Protein AF-A0A3N4L5X7-F1 (afdb_monomer_lite)

Foldseek 3Di:
DDDDDDDDDPDDPDPDDDDDDDDDDDDDDDPDDPDPDDDDDDDDDPPPDPPPDPDDDPPDDDDDDDVVVVVVVVVVVVVPDPVVVPPPPPPPPPDPDQDFLVLLVVLVVCQVPDWDQDPVRDTHGDDLCVSCVVSVHDSVVNVVSNVCVVQSVPDDGRDSDSCDPHPDDPCVPVVVVVVVVVVVCVVVVDDDDPVPVD

Sequence (198 aa):
MSQYSSTDLTTYCKMVRIRPGPVPKPIAPRPVSPLTFYGPQVPRCPTTAIAIKREEAIDIDSETEDPEEIRLLFKRWRATGRESIAIALQPKKNSRKSYPQEYKMKALRMYAVAREAGLDGIKRPISKRKCAKLLGITPKMLSDWISKGNTIKKTRVGSRRVFGPGRQVSWPEMEACLYREFKALRVLGRAINRKWFT

Secondary structure (DSSP, 8-state):
------------------PPPPPPPP-PPPP----------PPPPP------PPPPP----TT---HHHHHHHHHHHHHS--SSS---------------HHHHHHHHHHHHH-EEE-TTS-EEEPPHHHHHHHTTS-HHHHHHHHHTHHHHHHSPTT--S---SPPPPS-HHHHHHHHHHHHHHHHTT----GGGG-

Radius of gyration: 33.24 Å; chains: 1; bounding box: 94×60×78 Å

Organism: NCBI:txid1051890

Structure (mmCIF, N/CA/C/O backbone):
data_AF-A0A3N4L5X7-F1
#
_entry.id   AF-A0A3N4L5X7-F1
#
loop_
_atom_site.group_PDB
_atom_site.id
_atom_site.type_symbol
_atom_site.label_atom_id
_atom_site.label_alt_id
_atom_site.label_comp_id
_atom_site.label_asym_id
_atom_site.label_entity_id
_atom_site.label_seq_id
_atom_site.pdbx_PDB_ins_code
_atom_site.Cartn_x
_atom_site.Cartn_y
_atom_site.Cartn_z
_atom_site.occupancy
_atom_site.B_iso_or_equiv
_atom_site.auth_seq_id
_atom_site.auth_comp_id
_atom_site.auth_asym_id
_atom_site.auth_atom_id
_atom_site.pdbx_PDB_model_num
ATOM 1 N N . MET A 1 1 ? 56.155 -29.738 24.706 1.00 51.66 1 MET A N 1
ATOM 2 C CA . MET A 1 1 ? 56.335 -28.279 24.865 1.00 51.66 1 MET A CA 1
ATOM 3 C C . MET A 1 1 ? 55.216 -27.582 24.105 1.00 51.66 1 MET A C 1
ATOM 5 O O . MET A 1 1 ? 55.254 -27.556 22.885 1.00 51.66 1 MET A O 1
ATOM 9 N N . SER A 1 2 ? 54.173 -27.145 24.813 1.00 55.69 2 SER A N 1
ATOM 10 C CA . SER A 1 2 ? 52.962 -26.555 24.227 1.00 55.69 2 SER A CA 1
ATOM 11 C C . SER A 1 2 ? 53.062 -25.035 24.314 1.00 55.69 2 SER A C 1
ATOM 13 O O . SER A 1 2 ? 53.085 -24.493 25.416 1.00 55.69 2 SER A O 1
ATOM 15 N N . GLN A 1 3 ? 53.172 -24.360 23.172 1.00 61.25 3 GLN A N 1
ATOM 16 C CA . GLN A 1 3 ? 53.239 -22.902 23.103 1.00 61.25 3 GLN A CA 1
ATOM 17 C C . GLN A 1 3 ? 51.816 -22.331 23.077 1.00 61.25 3 GLN A C 1
ATOM 19 O O . GLN A 1 3 ? 51.083 -22.531 22.113 1.00 61.25 3 GLN A O 1
ATOM 24 N N . TYR A 1 4 ? 51.420 -21.647 24.151 1.00 58.81 4 TYR A N 1
ATOM 25 C CA . TYR A 1 4 ? 50.198 -20.845 24.198 1.00 58.81 4 TYR A CA 1
ATOM 26 C C . TYR A 1 4 ? 50.506 -19.437 23.682 1.00 58.81 4 TYR A C 1
ATOM 28 O O . TYR A 1 4 ? 51.252 -18.685 24.305 1.00 58.81 4 TYR A O 1
ATOM 36 N N . SER A 1 5 ? 49.934 -19.087 22.533 1.00 66.44 5 SER A N 1
ATOM 37 C CA . SER A 1 5 ? 49.974 -17.737 21.971 1.00 66.44 5 SER A CA 1
ATOM 38 C C . SER A 1 5 ? 48.874 -16.897 22.624 1.00 66.44 5 SER A C 1
ATOM 40 O O . SER A 1 5 ? 47.695 -17.058 22.315 1.00 66.44 5 SER A O 1
ATOM 42 N N . SER A 1 6 ? 49.258 -16.023 23.555 1.00 66.81 6 SER A N 1
ATOM 43 C CA . SER A 1 6 ? 48.368 -15.033 24.169 1.00 66.81 6 SER A CA 1
ATOM 4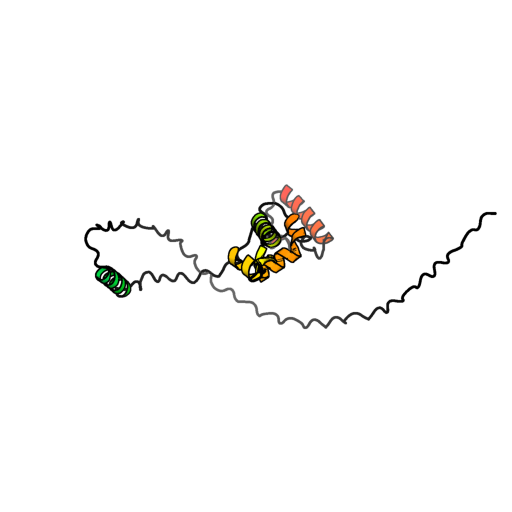4 C C . SER A 1 6 ? 48.089 -13.916 23.163 1.00 66.81 6 SER A C 1
ATOM 46 O O . SER A 1 6 ? 48.985 -13.145 22.827 1.00 66.81 6 SER A O 1
ATOM 48 N N . THR A 1 7 ? 46.868 -13.842 22.638 1.00 68.56 7 THR A N 1
ATOM 49 C CA . THR A 1 7 ? 46.417 -12.706 21.825 1.00 68.56 7 THR A CA 1
ATOM 50 C C . THR A 1 7 ? 45.695 -11.704 22.717 1.00 68.56 7 THR A C 1
ATOM 52 O O . THR A 1 7 ? 44.540 -11.922 23.089 1.00 68.56 7 THR A O 1
ATOM 55 N N . ASP A 1 8 ? 46.372 -10.605 23.041 1.00 61.03 8 ASP A N 1
ATOM 56 C CA . ASP A 1 8 ? 45.794 -9.481 23.774 1.00 61.03 8 ASP A CA 1
ATOM 57 C C . ASP A 1 8 ? 44.767 -8.733 22.910 1.00 61.03 8 ASP A C 1
ATOM 59 O O . ASP A 1 8 ? 45.086 -8.104 21.898 1.00 61.03 8 ASP A O 1
ATOM 63 N N . LEU A 1 9 ? 43.504 -8.787 23.333 1.00 57.12 9 LEU A N 1
ATOM 64 C CA . LEU A 1 9 ? 42.394 -8.039 22.748 1.00 57.12 9 LEU A CA 1
ATOM 65 C C . LEU A 1 9 ? 42.369 -6.616 23.321 1.00 57.12 9 LEU A C 1
ATOM 67 O O . LEU A 1 9 ? 41.710 -6.333 24.323 1.00 57.12 9 LEU A O 1
ATOM 71 N N . THR A 1 10 ? 43.052 -5.685 22.658 1.00 58.19 10 THR A N 1
ATOM 72 C CA . THR A 1 10 ? 42.920 -4.249 22.941 1.00 58.19 10 THR A CA 1
ATOM 73 C C . THR A 1 10 ? 41.580 -3.735 22.411 1.00 58.19 10 THR A C 1
ATOM 75 O O . THR A 1 10 ? 41.423 -3.335 21.258 1.00 58.19 10 THR A O 1
ATOM 78 N N . THR A 1 11 ? 40.569 -3.759 23.279 1.00 66.00 11 THR A N 1
ATOM 79 C CA . THR A 1 11 ? 39.233 -3.229 22.989 1.00 66.00 11 THR A CA 1
ATOM 80 C C . THR A 1 11 ? 39.266 -1.702 23.062 1.00 66.00 11 THR A C 1
ATOM 82 O O . THR A 1 11 ? 39.214 -1.104 24.134 1.00 66.00 11 THR A O 1
ATOM 85 N N . TYR A 1 12 ? 39.374 -1.055 21.902 1.00 60.81 12 TYR A N 1
ATOM 86 C CA . TYR A 1 12 ? 39.363 0.402 21.778 1.00 60.81 12 TYR A CA 1
ATOM 87 C C . TYR A 1 12 ? 37.933 0.936 21.983 1.00 60.81 12 TYR A C 1
ATOM 89 O O . TYR A 1 12 ? 37.121 0.982 21.054 1.00 60.81 12 TYR A O 1
ATOM 97 N N . CYS A 1 13 ? 37.600 1.343 23.210 1.00 55.91 13 CYS A N 1
ATOM 98 C CA . CYS A 1 13 ? 36.347 2.036 23.510 1.00 55.91 13 CYS A CA 1
ATOM 99 C C . CYS A 1 13 ? 36.347 3.433 22.871 1.00 55.91 13 CYS A C 1
ATOM 101 O O . CYS A 1 13 ? 36.836 4.410 23.438 1.00 55.91 13 CYS A O 1
ATOM 103 N N . LYS A 1 14 ? 35.769 3.541 21.670 1.00 62.19 14 LYS A N 1
ATOM 104 C CA . LYS A 1 14 ? 35.433 4.821 21.035 1.00 62.19 14 LYS A CA 1
ATOM 105 C C . LYS A 1 14 ? 34.441 5.572 21.926 1.00 62.19 14 LYS A C 1
ATOM 107 O O . LYS A 1 14 ? 33.255 5.251 21.951 1.00 62.19 14 LYS A O 1
ATOM 112 N N . MET A 1 15 ? 34.919 6.592 22.633 1.00 65.25 15 MET A N 1
ATOM 113 C CA . MET A 1 15 ? 34.056 7.524 23.354 1.00 65.25 15 MET A CA 1
ATOM 114 C C . MET A 1 15 ? 33.183 8.292 22.354 1.00 65.25 15 MET A C 1
ATOM 116 O O . MET A 1 15 ? 33.644 9.187 21.642 1.00 65.25 15 MET A O 1
ATOM 120 N N . VAL A 1 16 ? 31.907 7.921 22.272 1.00 66.00 16 VAL A N 1
ATOM 121 C CA . VAL A 1 16 ? 30.903 8.639 21.486 1.00 66.00 16 VAL A CA 1
ATOM 122 C C . VAL A 1 16 ? 30.561 9.925 22.234 1.00 66.00 16 VAL A C 1
ATOM 124 O O . VAL A 1 16 ? 29.913 9.892 23.277 1.00 66.00 16 VAL A O 1
ATOM 127 N N . ARG A 1 17 ? 30.995 11.076 21.708 1.00 68.56 17 ARG A N 1
ATOM 128 C CA . ARG A 1 17 ? 30.557 12.392 22.197 1.00 68.56 17 ARG A CA 1
ATOM 129 C C . ARG A 1 17 ? 29.051 12.528 21.962 1.00 68.56 17 ARG A C 1
ATOM 131 O O . ARG A 1 17 ? 28.614 12.731 20.828 1.00 68.56 17 ARG A O 1
ATOM 138 N N . ILE A 1 18 ? 28.266 12.407 23.029 1.00 68.25 18 ILE A N 1
ATOM 139 C CA . ILE A 1 18 ? 26.822 12.649 23.015 1.00 68.25 18 ILE A CA 1
ATOM 140 C C . ILE A 1 18 ? 26.619 14.143 22.750 1.00 68.25 18 ILE A C 1
ATOM 142 O O . ILE A 1 18 ? 26.991 14.985 23.565 1.00 68.25 18 ILE A O 1
ATOM 146 N N . ARG A 1 19 ? 26.075 14.488 21.579 1.00 74.75 19 ARG A N 1
ATOM 147 C CA . ARG A 1 19 ? 25.686 15.871 21.287 1.00 74.75 19 ARG A CA 1
ATOM 148 C C . ARG A 1 19 ? 24.416 16.198 22.080 1.00 74.75 19 ARG A C 1
ATOM 150 O O . ARG A 1 19 ? 23.495 15.379 22.060 1.00 74.75 19 ARG A O 1
ATOM 157 N N . PRO A 1 20 ? 24.337 17.362 22.745 1.00 74.69 20 PRO A N 1
ATOM 158 C CA . PRO A 1 20 ? 23.114 17.786 23.411 1.00 74.69 20 PRO A CA 1
ATOM 159 C C . PRO A 1 20 ? 21.976 17.869 22.388 1.00 74.69 20 PRO A C 1
ATOM 161 O O . PRO A 1 20 ? 22.143 18.402 21.288 1.00 74.69 20 PRO A O 1
ATOM 164 N N . GLY A 1 21 ? 20.837 17.269 22.735 1.00 81.56 21 GLY A N 1
ATOM 165 C CA . GLY A 1 21 ? 19.643 17.266 21.899 1.00 81.56 21 GLY A CA 1
ATOM 166 C C . GLY A 1 21 ? 19.037 18.668 21.747 1.00 81.56 21 GLY A C 1
ATOM 167 O O . GLY A 1 21 ? 19.330 19.565 22.538 1.00 81.56 21 GLY A O 1
ATOM 168 N N . PRO A 1 22 ? 18.190 18.880 20.728 1.00 78.69 22 PRO A N 1
ATOM 169 C CA . PRO A 1 22 ? 17.539 20.163 20.495 1.00 78.69 22 PRO A CA 1
ATOM 170 C C . PRO A 1 22 ? 16.637 20.545 21.675 1.00 78.69 22 PRO A C 1
ATOM 172 O O . PRO A 1 22 ? 15.783 19.765 22.096 1.00 78.69 22 PRO A O 1
ATOM 175 N N . VAL A 1 23 ? 16.813 21.768 22.180 1.00 82.94 23 VAL A N 1
ATOM 176 C CA . VAL A 1 23 ? 15.979 22.346 23.241 1.00 82.94 23 VAL A CA 1
ATOM 177 C C . VAL A 1 23 ? 14.536 22.483 22.725 1.00 82.94 23 VAL A C 1
ATOM 179 O O . VAL A 1 23 ? 14.332 23.045 21.641 1.00 82.94 23 VAL A O 1
ATOM 182 N N . PRO A 1 24 ? 13.521 21.968 23.445 1.00 75.81 24 PRO A N 1
ATOM 183 C CA . PRO A 1 24 ? 12.128 22.093 23.036 1.00 75.81 24 PRO A CA 1
ATOM 184 C C . PRO A 1 24 ? 11.713 23.568 23.003 1.00 75.81 24 PRO A C 1
ATOM 186 O O . PRO A 1 24 ? 11.899 24.307 23.968 1.00 75.81 24 PRO A O 1
ATOM 189 N N . LYS A 1 25 ? 11.151 24.005 21.871 1.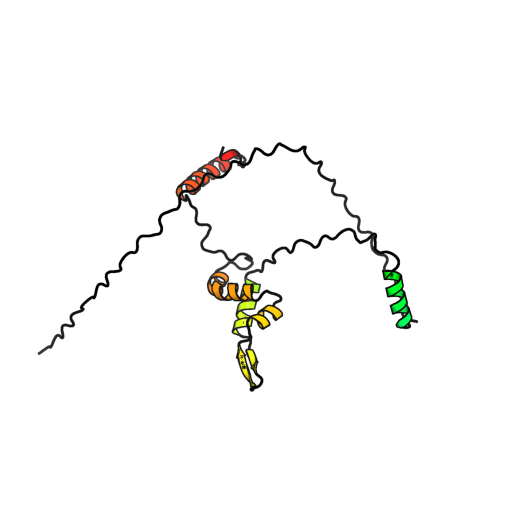00 83.06 25 LYS A N 1
ATOM 190 C CA . LYS A 1 25 ? 10.641 25.371 21.720 1.00 83.06 25 LYS A CA 1
ATOM 191 C C . LYS A 1 25 ? 9.404 25.567 22.607 1.00 83.06 25 LYS A C 1
ATOM 193 O O . LYS A 1 25 ? 8.553 24.673 22.629 1.00 83.06 25 LYS A O 1
ATOM 198 N N . PRO A 1 26 ? 9.261 26.723 23.277 1.00 77.62 26 PRO A N 1
ATOM 199 C CA . PRO A 1 26 ? 8.052 27.049 24.021 1.00 77.62 26 PRO A CA 1
ATOM 200 C C . PRO A 1 26 ? 6.836 27.008 23.087 1.00 77.62 26 PRO A C 1
ATOM 202 O O . PRO A 1 26 ? 6.833 27.595 22.003 1.00 77.62 26 PRO A O 1
ATOM 205 N N . ILE A 1 27 ? 5.816 26.253 23.495 1.00 76.56 27 ILE A N 1
ATOM 206 C CA . ILE A 1 27 ? 4.554 26.119 22.769 1.00 76.56 27 ILE A CA 1
ATOM 207 C C . ILE A 1 27 ? 3.792 27.429 22.959 1.00 76.56 27 ILE A C 1
ATOM 209 O O . ILE A 1 27 ? 3.322 27.718 24.056 1.00 76.56 27 ILE A O 1
ATOM 213 N N . ALA A 1 28 ? 3.676 28.225 21.896 1.00 79.81 28 ALA A N 1
ATOM 214 C CA . ALA A 1 28 ? 2.827 29.407 21.917 1.00 79.81 28 ALA A CA 1
ATOM 215 C C . ALA A 1 28 ? 1.365 28.998 22.203 1.00 79.81 28 ALA A C 1
ATOM 217 O O . ALA A 1 28 ? 0.895 27.996 21.641 1.00 79.81 28 ALA A O 1
ATOM 218 N N . PRO A 1 29 ? 0.634 29.742 23.053 1.00 74.62 29 PRO A N 1
ATOM 219 C CA . PRO A 1 29 ? -0.774 29.479 23.313 1.00 74.62 29 PRO A CA 1
ATOM 220 C C . PRO A 1 29 ? -1.556 29.571 22.001 1.00 74.62 29 PRO A C 1
ATOM 222 O O . PRO A 1 29 ? -1.444 30.541 21.250 1.00 74.62 29 PRO A O 1
ATOM 225 N N . ARG A 1 30 ? -2.327 28.524 21.693 1.00 68.94 30 ARG A N 1
ATOM 226 C CA . ARG A 1 30 ? -3.194 28.529 20.513 1.00 68.94 30 ARG A CA 1
ATOM 227 C C . ARG A 1 30 ? -4.315 29.547 20.740 1.00 68.94 30 ARG A C 1
ATOM 229 O O . ARG A 1 30 ? -4.923 29.507 21.809 1.00 68.94 30 ARG A O 1
ATOM 236 N N . PRO A 1 31 ? -4.629 30.410 19.760 1.00 71.88 31 PRO A N 1
ATOM 237 C CA . PRO A 1 31 ? -5.787 31.285 19.857 1.00 71.88 31 PRO A CA 1
ATOM 238 C C . PRO A 1 31 ? -7.046 30.425 19.990 1.00 71.88 31 PRO A C 1
ATOM 240 O O . PRO A 1 31 ? -7.312 29.550 19.159 1.00 71.88 31 PRO A O 1
ATOM 243 N N . VAL A 1 32 ? -7.793 30.647 21.069 1.00 63.59 32 VAL A N 1
ATOM 244 C CA . VAL A 1 32 ? -9.085 30.006 21.301 1.00 63.59 32 VAL A CA 1
ATOM 245 C C . VAL A 1 32 ? -10.033 30.554 20.243 1.00 63.59 32 VAL A C 1
ATOM 247 O O . VAL A 1 32 ? -10.306 31.75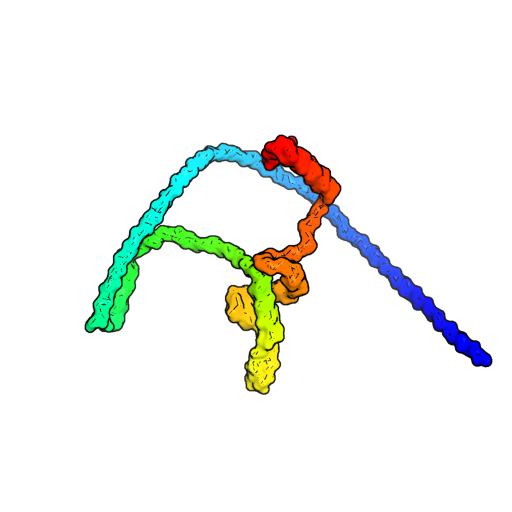1 20.200 1.00 63.59 32 VAL A O 1
ATOM 250 N N . SER A 1 33 ? -10.466 29.694 19.325 1.00 65.38 33 SER A N 1
ATOM 251 C CA . SER A 1 33 ? -11.408 30.087 18.282 1.00 65.38 33 SER A CA 1
ATOM 252 C C . SER A 1 33 ? -12.729 30.479 18.951 1.00 65.38 33 SER A C 1
ATOM 254 O O . SER A 1 33 ? -13.232 29.683 19.751 1.00 65.38 33 SER A O 1
ATOM 256 N N . PRO A 1 34 ? -13.294 31.664 18.664 1.00 64.94 34 PRO A N 1
ATOM 257 C CA . PRO A 1 34 ? -14.572 32.059 19.225 1.00 64.94 34 PRO A CA 1
ATOM 258 C C . PRO A 1 34 ? -15.636 31.036 18.831 1.00 64.94 34 PRO A C 1
ATOM 260 O O . PRO A 1 34 ? -15.760 30.630 17.674 1.00 64.94 34 PRO A O 1
ATOM 263 N N . LEU A 1 35 ? -16.332 30.590 19.871 1.00 56.28 35 LEU A N 1
ATOM 264 C CA . LEU A 1 35 ? -17.457 29.676 19.900 1.00 56.28 35 LEU A CA 1
ATOM 265 C C . LEU A 1 35 ? -18.331 29.844 18.649 1.00 56.28 35 LEU A C 1
ATOM 267 O O . LEU A 1 35 ? -18.972 30.875 18.452 1.00 56.28 35 LEU A O 1
ATOM 271 N N . THR A 1 36 ? -18.333 28.833 17.782 1.00 54.78 36 THR A N 1
ATOM 272 C CA . THR A 1 36 ? -19.218 28.816 16.619 1.00 54.78 36 THR A CA 1
ATOM 273 C C . THR A 1 36 ? -20.650 28.662 17.112 1.00 54.78 36 THR A C 1
ATOM 275 O O . THR A 1 36 ? -21.064 27.625 17.623 1.00 54.78 36 THR A O 1
ATOM 278 N N . PHE A 1 37 ? -21.366 29.771 16.991 1.00 56.09 37 PHE A N 1
ATOM 279 C CA . PHE A 1 37 ? -22.803 29.929 17.108 1.00 56.09 37 PHE A CA 1
ATOM 280 C C . PHE A 1 37 ? -23.532 28.776 16.398 1.00 56.09 37 PHE A C 1
ATOM 282 O O . PHE A 1 37 ? -23.260 28.477 15.233 1.00 56.09 37 PHE A O 1
ATOM 289 N N . TYR A 1 38 ? -24.436 28.105 17.115 1.00 55.94 38 TYR A N 1
ATOM 290 C CA . TYR A 1 38 ? -25.278 27.039 16.581 1.00 55.94 38 TYR A CA 1
ATOM 291 C C . TYR A 1 38 ? -26.147 27.594 15.444 1.00 55.94 38 TYR A C 1
ATOM 293 O O . TYR A 1 38 ? -27.110 28.318 15.682 1.00 55.94 38 TYR A O 1
ATOM 301 N N . GLY A 1 39 ? -25.801 27.259 14.201 1.00 61.00 39 GLY A N 1
ATOM 302 C CA . GLY A 1 39 ? -26.659 27.518 13.049 1.00 61.00 39 GLY A CA 1
ATOM 303 C C . GLY A 1 39 ? -27.923 26.641 13.083 1.00 61.00 39 GLY A C 1
ATOM 304 O O . GLY A 1 39 ? -27.871 25.516 13.594 1.00 61.00 39 GLY A O 1
ATOM 305 N N . PRO A 1 40 ? -29.058 27.127 12.546 1.00 58.69 40 PRO A N 1
ATOM 306 C CA . PRO A 1 40 ? -30.320 26.395 12.519 1.00 58.69 40 PRO A CA 1
ATOM 307 C C . PRO A 1 40 ? -30.193 25.076 11.747 1.00 58.69 40 PRO A C 1
ATOM 309 O O . PRO A 1 40 ? -29.515 24.984 10.722 1.00 58.69 40 PRO A O 1
ATOM 312 N N . GLN A 1 41 ? -30.847 24.039 12.274 1.00 56.91 41 GLN A N 1
ATOM 313 C CA . GLN A 1 41 ? -30.848 22.695 11.706 1.00 56.91 41 GLN A CA 1
ATOM 314 C C . GLN A 1 41 ? -31.385 22.726 10.273 1.00 56.91 41 GLN A C 1
ATOM 316 O O . GLN A 1 41 ? -32.553 23.027 10.042 1.00 56.91 41 GLN A O 1
ATOM 321 N N . VAL A 1 42 ? -30.526 22.399 9.310 1.00 54.16 42 VAL A N 1
ATOM 322 C CA . VAL A 1 42 ? -30.925 22.271 7.908 1.00 54.16 42 VAL A CA 1
ATOM 323 C C . VAL A 1 42 ? -31.849 21.049 7.784 1.00 54.16 42 VAL A C 1
ATOM 325 O O . VAL A 1 42 ? -31.452 19.958 8.217 1.00 54.16 42 VAL A O 1
ATOM 328 N N . PRO A 1 43 ? -33.066 21.183 7.227 1.00 58.41 43 PRO A N 1
ATOM 329 C CA . PRO A 1 43 ? -33.966 20.055 7.029 1.00 58.41 43 PRO A CA 1
ATOM 330 C C . PRO A 1 43 ? -33.312 19.015 6.115 1.00 58.41 43 PRO A C 1
ATOM 332 O O . PRO A 1 43 ? -32.741 19.330 5.071 1.00 58.41 43 PRO A O 1
ATOM 335 N N . ARG A 1 44 ? -33.368 17.750 6.540 1.00 50.78 44 ARG A N 1
ATOM 336 C CA . ARG A 1 44 ? -32.861 16.609 5.773 1.00 50.78 44 ARG A CA 1
ATOM 337 C C . ARG A 1 44 ? -33.658 16.510 4.473 1.00 50.78 44 ARG A C 1
ATOM 339 O O . ARG A 1 44 ? -34.865 16.297 4.522 1.00 50.78 44 ARG A O 1
ATOM 346 N N . CYS A 1 45 ? -32.990 16.643 3.329 1.00 45.75 45 CYS A N 1
ATOM 347 C CA . CYS A 1 45 ? -33.633 16.445 2.036 1.00 45.75 45 CYS A CA 1
ATOM 348 C C . CYS A 1 45 ? -34.232 15.027 1.960 1.00 45.75 45 CYS A C 1
ATOM 350 O O . CYS A 1 45 ? -33.523 14.058 2.266 1.00 45.75 45 CYS A O 1
ATOM 352 N N . PRO A 1 46 ? -35.503 14.873 1.548 1.00 53.12 46 PRO A N 1
ATOM 353 C CA . PRO A 1 46 ? -36.072 13.565 1.269 1.00 53.12 46 PRO A CA 1
ATOM 354 C C . PRO A 1 46 ? -35.291 12.926 0.120 1.00 53.12 46 PRO A C 1
ATOM 356 O O . PRO A 1 46 ? -35.010 13.556 -0.899 1.00 53.12 46 PRO A O 1
ATOM 359 N N . THR A 1 47 ? -34.895 11.670 0.310 1.00 49.16 47 THR A N 1
ATOM 360 C CA . THR A 1 47 ? -34.258 10.866 -0.734 1.00 49.16 47 THR A CA 1
ATOM 361 C C . THR A 1 47 ? -35.318 10.558 -1.784 1.00 49.16 47 THR A C 1
ATOM 363 O O . THR A 1 47 ? -36.088 9.614 -1.634 1.00 49.16 47 THR A O 1
ATOM 366 N N . THR A 1 48 ? -35.407 11.382 -2.825 1.00 51.72 48 THR A N 1
ATOM 367 C CA . THR A 1 48 ? -36.203 11.064 -4.008 1.00 51.72 48 THR A CA 1
ATOM 368 C C . THR A 1 48 ? -35.557 9.872 -4.706 1.00 51.72 48 THR A C 1
ATOM 370 O O . THR A 1 48 ? -34.439 9.945 -5.215 1.00 51.72 48 THR A O 1
ATOM 373 N N . ALA A 1 49 ? -36.254 8.736 -4.681 1.00 49.28 49 ALA A N 1
ATOM 374 C CA . ALA A 1 49 ? -35.926 7.581 -5.495 1.00 49.28 49 ALA A CA 1
ATOM 375 C C . ALA A 1 49 ? -36.029 7.998 -6.967 1.00 49.28 49 ALA A C 1
ATOM 377 O O . ALA A 1 49 ? -37.117 8.249 -7.482 1.00 49.28 49 ALA A O 1
ATOM 378 N N . ILE A 1 50 ? -34.884 8.126 -7.635 1.00 49.09 50 ILE A N 1
ATOM 379 C CA . ILE A 1 50 ? -34.831 8.375 -9.072 1.00 49.09 50 ILE A CA 1
ATOM 380 C C . ILE A 1 50 ? -35.253 7.070 -9.747 1.00 49.09 50 ILE A C 1
ATOM 382 O O . ILE A 1 50 ? -34.469 6.126 -9.845 1.00 49.09 50 ILE A O 1
ATOM 386 N N . ALA A 1 51 ? -36.516 7.003 -10.165 1.00 48.22 51 ALA A N 1
ATOM 387 C CA . ALA A 1 51 ? -37.012 5.958 -11.043 1.00 48.22 51 ALA A CA 1
ATOM 388 C C . ALA A 1 51 ? -36.317 6.114 -12.401 1.00 48.22 51 ALA A C 1
ATOM 390 O O . ALA A 1 51 ? -36.644 7.002 -13.188 1.00 48.22 51 ALA A O 1
ATOM 391 N N . ILE A 1 52 ? -35.316 5.272 -12.651 1.00 47.62 52 ILE A N 1
ATOM 392 C CA . ILE A 1 52 ? -34.685 5.146 -13.962 1.00 47.62 52 ILE A CA 1
ATOM 393 C C . ILE A 1 52 ? -35.732 4.498 -14.871 1.00 47.62 52 ILE A C 1
ATOM 395 O O . ILE A 1 52 ? -35.970 3.291 -14.795 1.00 47.62 52 ILE A O 1
ATOM 399 N N . LYS A 1 53 ? -36.416 5.316 -15.678 1.00 47.53 53 LYS A N 1
ATOM 400 C CA . LYS A 1 53 ? -37.248 4.824 -16.777 1.00 47.53 53 LYS A CA 1
ATOM 401 C C . LYS A 1 53 ? -36.334 4.049 -17.728 1.00 47.53 53 LYS A C 1
ATOM 403 O O . LYS A 1 53 ? -35.286 4.557 -18.114 1.00 47.53 53 LYS A O 1
ATOM 408 N N . ARG A 1 54 ? -36.720 2.806 -18.030 1.00 50.75 54 ARG A N 1
ATOM 409 C CA . ARG A 1 54 ? -36.093 1.957 -19.049 1.00 50.75 54 ARG A CA 1
ATOM 410 C C . ARG A 1 54 ? -35.968 2.771 -20.335 1.00 50.75 54 ARG A C 1
ATOM 412 O O . ARG A 1 54 ? -36.973 3.270 -20.826 1.00 50.75 54 ARG A O 1
ATOM 419 N N . GLU A 1 55 ? -34.739 2.933 -20.808 1.00 51.38 55 GLU A N 1
ATOM 420 C CA . GLU A 1 55 ? -34.452 3.541 -22.101 1.00 51.38 55 GLU A CA 1
ATOM 421 C C . GLU A 1 55 ? -35.087 2.665 -23.187 1.00 51.38 55 GLU A C 1
ATOM 423 O O . GLU A 1 55 ? -34.861 1.454 -23.226 1.00 51.38 55 GLU A O 1
ATOM 428 N N . GLU A 1 56 ? -35.936 3.276 -24.013 1.00 51.06 56 GLU A N 1
ATOM 429 C CA . GLU A 1 56 ? -36.389 2.703 -25.276 1.00 51.06 56 GLU A CA 1
ATOM 430 C C . GLU A 1 56 ? -35.147 2.500 -26.146 1.00 51.06 56 GLU A C 1
ATOM 432 O O . GLU A 1 56 ? -34.412 3.447 -26.437 1.00 51.06 56 GLU A O 1
ATOM 437 N N . ALA A 1 57 ? -34.866 1.243 -26.485 1.00 48.09 57 ALA A N 1
ATOM 438 C CA . ALA A 1 57 ? -33.837 0.912 -27.450 1.00 48.09 57 ALA A CA 1
ATOM 439 C C . ALA A 1 57 ? -34.284 1.476 -28.802 1.00 48.09 57 ALA A C 1
ATOM 441 O O . ALA A 1 57 ? -35.360 1.146 -29.292 1.00 48.09 57 ALA A O 1
ATOM 442 N N . ILE A 1 58 ? -33.482 2.376 -29.363 1.00 54.97 58 ILE A N 1
ATOM 443 C CA . ILE A 1 58 ? -33.650 2.816 -30.742 1.00 54.97 58 ILE A CA 1
ATOM 444 C C . ILE A 1 58 ? -33.084 1.676 -31.586 1.00 54.97 58 ILE A C 1
ATOM 446 O O . ILE A 1 58 ? -31.863 1.522 -31.656 1.00 54.97 58 ILE A O 1
ATOM 450 N N . ASP A 1 59 ? -33.961 0.847 -32.146 1.00 49.16 59 ASP A N 1
ATOM 451 C CA . ASP A 1 59 ? -33.588 -0.118 -33.175 1.00 49.16 59 ASP A CA 1
ATOM 452 C C . ASP A 1 59 ? -33.183 0.680 -34.423 1.00 49.16 59 ASP A C 1
ATOM 454 O O . ASP A 1 59 ? -33.961 1.469 -34.959 1.00 49.16 59 ASP A O 1
ATOM 458 N N . ILE A 1 60 ? -31.911 0.566 -34.807 1.00 56.41 60 ILE A N 1
ATOM 459 C CA . ILE A 1 60 ? -31.347 1.230 -35.984 1.00 56.41 60 ILE A CA 1
ATOM 460 C C . ILE A 1 60 ? -31.364 0.200 -37.111 1.00 56.41 60 ILE A C 1
ATOM 462 O O . ILE A 1 60 ? -30.541 -0.717 -37.125 1.00 56.41 60 ILE A O 1
ATOM 466 N N . ASP A 1 61 ? -32.323 0.337 -38.025 1.00 56.28 61 ASP A N 1
ATOM 467 C CA . ASP A 1 61 ? -32.407 -0.479 -39.236 1.00 56.28 61 ASP A CA 1
ATOM 468 C C . ASP A 1 61 ? -31.214 -0.164 -40.159 1.00 56.28 61 ASP A C 1
ATOM 470 O O . ASP A 1 61 ? -30.975 0.977 -40.551 1.00 56.28 61 ASP A O 1
ATOM 474 N N . SER A 1 62 ? -30.426 -1.192 -40.476 1.00 59.47 62 SER A N 1
ATOM 475 C CA . SER A 1 62 ? -29.040 -1.094 -40.951 1.00 59.47 62 SER A CA 1
ATOM 476 C C . SER A 1 62 ? -28.849 -0.849 -42.456 1.00 59.47 62 SER A C 1
ATOM 478 O O . SER A 1 62 ? -27.790 -1.192 -42.983 1.00 59.47 62 SER A O 1
ATOM 480 N N . GLU A 1 63 ? -29.842 -0.338 -43.188 1.00 65.19 63 GLU A N 1
ATOM 481 C CA . GLU A 1 63 ? -29.819 -0.413 -44.664 1.00 65.19 63 GLU A CA 1
ATOM 482 C C . GLU A 1 63 ? -29.488 0.872 -45.430 1.00 65.19 63 GLU A C 1
ATOM 484 O O . GLU A 1 63 ? -29.289 0.806 -46.639 1.00 65.19 63 GLU A O 1
ATOM 489 N N . THR A 1 64 ? -29.264 2.011 -44.778 1.00 60.38 64 THR A N 1
ATOM 490 C CA . THR A 1 64 ? -28.680 3.179 -45.468 1.00 60.38 64 THR A CA 1
ATOM 491 C C . THR A 1 64 ? -27.990 4.087 -44.469 1.00 60.38 64 THR A C 1
ATOM 493 O O . THR A 1 64 ? -28.639 4.871 -43.787 1.00 60.38 64 THR A O 1
ATOM 496 N N . GLU A 1 65 ? -26.666 3.993 -44.384 1.00 63.81 65 GLU A N 1
ATOM 497 C CA . GLU A 1 65 ? -25.872 4.878 -43.538 1.00 63.81 65 GLU A CA 1
ATOM 498 C C . GLU A 1 65 ? -24.724 5.474 -44.352 1.00 63.81 65 GLU A C 1
ATOM 500 O O . GLU A 1 65 ? -23.587 4.997 -44.332 1.00 63.81 65 GLU A O 1
ATOM 505 N N . ASP A 1 66 ? -25.037 6.539 -45.094 1.00 77.94 66 ASP A N 1
ATOM 506 C CA . ASP A 1 66 ? -24.008 7.440 -45.598 1.00 77.94 66 ASP A CA 1
ATOM 507 C C . ASP A 1 66 ? -23.216 7.968 -44.379 1.00 77.94 66 ASP A C 1
ATOM 509 O O . ASP A 1 66 ? -23.799 8.573 -43.467 1.00 77.94 66 ASP A O 1
ATOM 513 N N . PRO A 1 67 ? -21.893 7.731 -44.300 1.00 77.25 67 PRO A N 1
ATOM 514 C CA . PRO A 1 67 ? -21.082 8.149 -43.160 1.00 77.25 67 PRO A CA 1
ATOM 515 C C . PRO A 1 67 ? -21.129 9.664 -42.906 1.00 77.25 67 PRO A C 1
ATOM 517 O O . PRO A 1 67 ? -20.873 10.104 -41.775 1.00 77.25 67 PRO A O 1
ATOM 520 N N . GLU A 1 68 ? -21.476 10.471 -43.913 1.00 81.88 68 GLU A N 1
ATOM 521 C CA . GLU A 1 68 ? -21.691 11.906 -43.729 1.00 81.88 68 GLU A CA 1
ATOM 522 C C . GLU A 1 68 ? -23.045 12.228 -43.080 1.00 81.88 68 GLU A C 1
ATOM 524 O O . GLU A 1 68 ? -23.098 13.127 -42.235 1.00 81.88 68 GLU A O 1
ATOM 529 N N . GLU A 1 69 ? -24.105 11.453 -43.336 1.00 78.19 69 GLU A N 1
ATOM 530 C CA . GLU A 1 69 ? -25.377 11.597 -42.616 1.00 78.19 69 GLU A CA 1
ATOM 531 C C . GLU A 1 69 ? -25.233 11.220 -41.143 1.00 78.19 69 GLU A C 1
ATOM 533 O O . GLU A 1 69 ? -25.687 11.980 -40.285 1.00 78.19 69 GLU A O 1
ATOM 538 N N . ILE A 1 70 ? -24.501 10.148 -40.813 1.00 74.69 70 ILE A N 1
ATOM 539 C CA . ILE A 1 70 ? -24.194 9.799 -39.412 1.00 74.69 70 ILE A CA 1
ATOM 540 C C . ILE A 1 70 ? -23.436 10.946 -38.727 1.00 74.69 70 ILE A C 1
ATOM 542 O O . ILE A 1 70 ? -23.748 11.336 -37.594 1.00 74.69 70 ILE A O 1
ATOM 546 N N . ARG A 1 71 ? -22.443 11.536 -39.407 1.00 79.25 71 ARG A N 1
ATOM 547 C CA . ARG A 1 71 ? -21.699 12.698 -38.890 1.00 79.25 71 ARG A CA 1
ATOM 548 C C . ARG A 1 71 ? -22.601 13.907 -38.675 1.00 79.25 71 ARG A C 1
ATOM 550 O O . ARG A 1 71 ? -22.443 14.602 -37.661 1.00 79.25 71 ARG A O 1
ATOM 557 N N . LEU A 1 72 ? -23.520 14.168 -39.601 1.00 82.69 72 LEU A N 1
ATOM 558 C CA . LEU A 1 72 ? -24.479 15.262 -39.494 1.00 82.69 72 LEU A CA 1
ATOM 559 C C . LEU A 1 72 ? -25.467 15.019 -38.349 1.00 82.69 72 LEU A C 1
ATOM 561 O O . LEU A 1 72 ? -25.723 15.938 -37.568 1.00 82.69 72 LEU A O 1
ATOM 565 N N . LEU A 1 73 ? -25.942 13.783 -38.185 1.00 75.69 73 LEU A N 1
ATOM 566 C CA . LEU A 1 73 ? -26.837 13.365 -37.109 1.00 75.69 73 LEU A CA 1
ATOM 567 C C . LEU A 1 73 ? -26.166 13.561 -35.743 1.00 75.69 73 LEU A C 1
ATOM 569 O O . LEU A 1 73 ? -26.745 14.181 -34.852 1.00 75.69 73 LEU A O 1
ATOM 573 N N . PHE A 1 74 ? -24.893 13.170 -35.602 1.00 69.12 74 PHE A N 1
ATOM 574 C CA . PHE A 1 74 ? -24.100 13.406 -34.387 1.00 69.12 74 PHE A CA 1
ATOM 575 C C . PHE A 1 74 ? -23.817 14.890 -34.108 1.00 69.12 74 PHE A C 1
ATOM 577 O O . PHE A 1 74 ? -23.690 15.288 -32.944 1.00 69.12 74 PHE A O 1
ATOM 584 N N . LYS A 1 75 ? -23.675 15.726 -35.145 1.00 79.19 75 LYS A N 1
ATOM 585 C CA . LYS A 1 75 ? -23.555 17.186 -34.984 1.00 79.19 75 LYS A CA 1
ATOM 586 C C . LYS A 1 75 ? -24.884 17.799 -34.545 1.00 79.19 75 LYS A C 1
ATOM 588 O O . LYS A 1 75 ? -24.892 18.592 -33.606 1.00 79.19 75 LYS A O 1
ATOM 593 N N . ARG A 1 76 ? -25.993 17.388 -35.165 1.00 75.69 76 ARG A N 1
ATOM 594 C CA . ARG A 1 76 ? -27.350 17.845 -34.841 1.00 75.69 76 ARG A CA 1
ATOM 595 C C . ARG A 1 76 ? -27.735 17.453 -33.417 1.00 75.69 76 ARG A C 1
ATOM 597 O O . ARG A 1 76 ? -28.156 18.318 -32.661 1.00 75.69 76 ARG A O 1
ATOM 604 N N . TRP A 1 77 ? -27.455 16.213 -33.017 1.00 70.25 77 TRP A N 1
ATOM 605 C CA . TRP A 1 77 ? -27.688 15.708 -31.661 1.00 70.25 77 TRP A CA 1
ATOM 606 C C . TRP A 1 77 ? -26.864 16.445 -30.591 1.00 70.25 77 TRP A C 1
ATOM 608 O O . TRP A 1 77 ? -27.328 16.635 -29.469 1.00 70.25 77 TRP A O 1
ATOM 618 N N . ARG A 1 78 ? -25.655 16.921 -30.933 1.00 68.38 78 ARG A N 1
ATOM 619 C CA . ARG A 1 78 ? -24.857 17.798 -30.055 1.00 68.38 78 ARG A CA 1
ATOM 620 C C . ARG A 1 78 ? -25.382 19.234 -29.987 1.00 68.38 78 ARG A C 1
ATOM 622 O O . ARG A 1 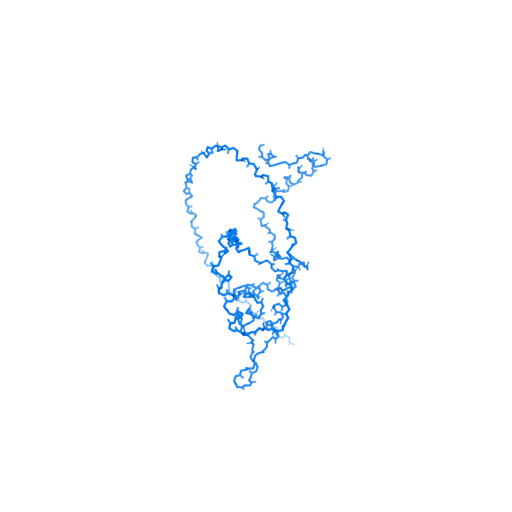78 ? -25.203 19.871 -28.953 1.00 68.38 78 ARG A O 1
ATOM 629 N N . ALA A 1 79 ? -26.008 19.733 -31.051 1.00 70.56 79 ALA A N 1
ATOM 630 C CA . ALA A 1 79 ? -26.537 21.093 -31.128 1.00 70.56 79 ALA A CA 1
ATOM 631 C C . ALA A 1 79 ? -27.920 21.243 -30.466 1.00 70.56 79 ALA A C 1
ATOM 633 O O . ALA A 1 79 ? -28.206 22.291 -29.898 1.00 70.56 79 ALA A O 1
ATOM 634 N N . THR A 1 80 ? -28.761 20.203 -30.473 1.00 65.62 80 THR A N 1
ATOM 635 C CA . THR A 1 80 ? -30.139 20.232 -29.933 1.00 65.62 80 THR A CA 1
ATOM 636 C C . THR A 1 80 ? -30.245 20.146 -28.404 1.00 65.62 80 THR A C 1
ATOM 638 O O . THR A 1 80 ? -31.286 19.772 -27.879 1.00 65.62 80 THR A O 1
ATOM 641 N N . GLY A 1 81 ? -29.201 20.523 -27.664 1.00 51.00 81 GLY A N 1
ATOM 642 C CA . GLY A 1 81 ? -29.342 20.839 -26.242 1.00 51.00 81 GLY A CA 1
ATOM 643 C C . GLY A 1 81 ? -29.497 19.630 -25.316 1.00 51.00 81 GLY A C 1
ATOM 644 O O . GLY A 1 81 ? -30.561 19.360 -24.769 1.00 51.00 81 GLY A O 1
ATOM 645 N N . ARG A 1 82 ? -28.367 19.000 -24.979 1.00 50.88 82 ARG A N 1
ATOM 646 C CA . ARG A 1 82 ? -28.188 18.306 -23.688 1.00 50.88 82 ARG A CA 1
ATOM 647 C C . ARG A 1 82 ? -27.816 19.291 -22.566 1.00 50.88 82 ARG A C 1
ATOM 649 O O . ARG A 1 82 ? -27.054 18.950 -21.667 1.00 50.88 82 ARG A O 1
ATOM 656 N N . GLU A 1 83 ? -28.368 20.503 -22.580 1.00 53.53 83 GLU A N 1
ATOM 657 C CA . GLU A 1 83 ? -28.240 21.435 -21.449 1.00 53.53 83 GLU A CA 1
ATOM 658 C C . GLU A 1 83 ? -28.988 20.919 -20.201 1.00 53.53 83 GLU A C 1
ATOM 660 O O . GLU A 1 83 ? -28.645 21.279 -19.080 1.00 53.53 83 GLU A O 1
ATOM 665 N N . SER A 1 84 ? -29.928 19.977 -20.355 1.00 48.78 84 SER A N 1
ATOM 666 C CA . SER A 1 84 ? -30.746 19.422 -19.262 1.00 48.78 84 SER A CA 1
ATOM 667 C C . SER A 1 84 ? -30.272 18.075 -18.686 1.00 48.78 84 SER A C 1
ATOM 669 O O . SER A 1 84 ? -30.718 17.692 -17.607 1.00 48.78 84 SER A O 1
ATOM 671 N N . ILE A 1 85 ? -29.315 17.378 -19.322 1.00 49.16 85 ILE A N 1
ATOM 672 C CA . ILE A 1 85 ? -28.592 16.229 -18.714 1.00 49.16 85 ILE A CA 1
ATOM 673 C C . ILE A 1 85 ? -27.166 16.643 -18.310 1.00 49.16 85 ILE A C 1
ATOM 675 O O . ILE A 1 85 ? -26.313 15.824 -17.982 1.00 49.16 85 ILE A O 1
ATOM 679 N N . ALA A 1 86 ? -26.910 17.948 -18.247 1.00 46.94 86 ALA A N 1
ATOM 680 C CA . ALA A 1 86 ? -25.878 18.512 -17.393 1.00 46.94 86 ALA A CA 1
ATOM 681 C C . ALA A 1 86 ? -26.416 18.672 -15.956 1.00 46.94 86 ALA A C 1
ATOM 683 O O . ALA A 1 86 ? -26.144 19.664 -15.286 1.00 46.94 86 ALA A O 1
ATOM 684 N N . ILE A 1 87 ? -27.167 17.683 -15.442 1.00 50.66 87 ILE A N 1
ATOM 685 C CA . ILE A 1 87 ? -27.249 17.496 -13.992 1.00 50.66 87 ILE A CA 1
ATOM 686 C C . ILE A 1 87 ? -25.811 17.257 -13.572 1.00 50.66 87 ILE A C 1
ATOM 688 O O . ILE A 1 87 ? -25.237 16.213 -13.873 1.00 50.66 87 ILE A O 1
ATOM 692 N N . ALA A 1 88 ? -25.232 18.282 -12.958 1.00 50.97 88 ALA A N 1
ATOM 693 C CA . ALA A 1 88 ? -23.871 18.361 -12.489 1.00 50.97 88 ALA A CA 1
ATOM 694 C C . ALA A 1 88 ? -23.443 17.063 -11.788 1.00 50.97 88 ALA A C 1
ATOM 696 O O . ALA A 1 88 ? -23.507 16.936 -10.564 1.00 50.97 88 ALA A O 1
ATOM 697 N N . LEU A 1 89 ? -22.920 16.108 -12.559 1.00 52.03 89 LEU A N 1
ATOM 698 C CA . LEU A 1 89 ? -21.983 15.108 -12.082 1.00 52.03 89 LEU A CA 1
ATOM 699 C C . LEU A 1 89 ? -20.712 15.886 -11.770 1.00 52.03 89 LEU A C 1
ATOM 701 O O . LEU A 1 89 ? -19.734 15.860 -12.513 1.00 52.03 89 LEU A O 1
ATOM 705 N N . GLN A 1 90 ? -20.772 16.631 -10.663 1.00 61.50 90 GLN A N 1
ATOM 706 C CA . GLN A 1 90 ? -19.621 17.209 -10.001 1.00 61.50 90 GLN A CA 1
ATOM 707 C C . GLN A 1 90 ? -18.541 16.131 -10.041 1.00 61.50 90 GLN A C 1
ATOM 709 O O . GLN A 1 90 ? -18.832 15.001 -9.620 1.00 61.50 90 GLN A O 1
ATOM 714 N N . PRO A 1 91 ? -17.352 16.414 -10.604 1.00 62.12 91 PRO A N 1
ATOM 715 C CA . PRO A 1 91 ? -16.322 15.405 -10.777 1.00 62.12 91 PRO A CA 1
ATOM 716 C C . PRO A 1 91 ? -16.127 14.732 -9.425 1.00 62.12 91 PRO A C 1
ATOM 718 O O . PRO A 1 91 ? -15.741 15.386 -8.451 1.00 62.12 91 PRO A O 1
ATOM 721 N N . LYS A 1 92 ? -16.514 13.449 -9.331 1.00 65.44 92 LYS A N 1
ATOM 722 C CA . LYS A 1 92 ? -16.501 12.712 -8.065 1.00 65.44 92 LYS A CA 1
ATOM 723 C C . LYS A 1 92 ? -15.109 12.900 -7.488 1.00 65.44 92 LYS A C 1
ATOM 725 O O . LYS A 1 92 ? -14.140 12.495 -8.128 1.00 65.44 92 LYS A O 1
ATOM 730 N N . LYS A 1 93 ? -15.012 13.557 -6.319 1.00 73.50 93 LYS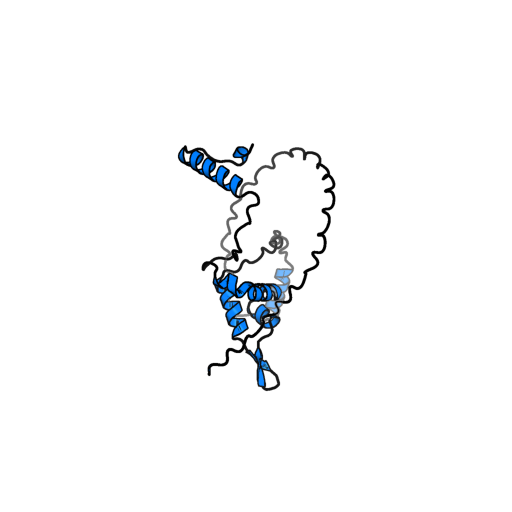 A N 1
ATOM 731 C CA . LYS A 1 93 ? -13.735 13.805 -5.632 1.00 73.50 93 LYS A CA 1
ATOM 732 C C . LYS A 1 93 ? -12.919 12.528 -5.732 1.00 73.50 93 LYS A C 1
ATOM 734 O O . LYS A 1 93 ? -13.412 11.486 -5.301 1.00 73.50 93 LYS A O 1
ATOM 739 N N . ASN A 1 94 ? -11.735 12.609 -6.344 1.00 71.44 94 ASN A N 1
ATOM 740 C CA . ASN A 1 94 ? -10.884 11.459 -6.636 1.00 71.44 94 ASN A CA 1
ATOM 741 C C . ASN A 1 94 ? -10.615 10.673 -5.350 1.00 71.44 94 ASN A C 1
ATOM 743 O O . ASN A 1 94 ? -9.678 10.962 -4.600 1.00 71.44 94 ASN A O 1
ATOM 747 N N . SER A 1 95 ? -11.474 9.693 -5.068 1.00 79.69 95 SER A N 1
ATOM 748 C CA . SER A 1 95 ? -11.341 8.847 -3.899 1.00 79.69 95 SER A CA 1
ATOM 749 C C . SER A 1 95 ? -10.062 8.051 -4.084 1.00 79.69 95 SER A C 1
ATOM 751 O O . SER A 1 95 ? -9.833 7.437 -5.130 1.00 79.69 95 SER A O 1
ATOM 753 N N . ARG A 1 96 ? -9.178 8.114 -3.087 1.00 84.12 96 ARG A N 1
ATOM 754 C CA . ARG A 1 96 ? -7.888 7.431 -3.153 1.00 84.12 96 ARG A CA 1
ATOM 755 C C . ARG A 1 96 ? -8.143 5.934 -3.316 1.00 84.12 96 ARG A C 1
ATOM 757 O O . ARG A 1 96 ? -8.644 5.286 -2.397 1.00 84.12 96 ARG A O 1
ATOM 764 N N . LYS A 1 97 ? -7.774 5.378 -4.476 1.00 91.06 97 LYS A N 1
ATOM 765 C CA . LYS A 1 97 ? -7.877 3.937 -4.736 1.00 91.06 97 LYS A CA 1
ATOM 766 C C . LYS A 1 97 ? -7.024 3.181 -3.717 1.00 91.06 97 LYS A C 1
ATOM 768 O O . LYS A 1 97 ? -5.827 3.434 -3.576 1.00 91.06 97 LYS A O 1
ATOM 773 N N . SER A 1 98 ? -7.653 2.259 -2.995 1.00 92.56 98 SER A N 1
ATOM 774 C CA . SER A 1 98 ? -6.985 1.392 -2.028 1.00 92.56 98 SER A CA 1
ATOM 775 C C . SER A 1 98 ? -6.842 -0.004 -2.619 1.00 92.56 98 SER A C 1
ATOM 777 O O . SER A 1 98 ? -7.841 -0.629 -2.967 1.00 92.56 98 SER A O 1
ATOM 779 N N . TYR A 1 99 ? -5.603 -0.478 -2.741 1.00 96.50 99 TYR A N 1
ATOM 780 C CA . TYR A 1 99 ? -5.290 -1.761 -3.370 1.00 96.50 99 TYR A CA 1
ATOM 781 C C . TYR A 1 99 ? -5.157 -2.870 -2.319 1.00 96.50 99 TYR A C 1
ATOM 783 O O . TYR A 1 99 ? -4.526 -2.635 -1.278 1.00 96.50 99 TYR A O 1
ATOM 791 N N . PRO A 1 100 ? -5.711 -4.066 -2.577 1.00 97.06 100 PRO A N 1
ATOM 792 C CA . PRO A 1 100 ? -5.581 -5.207 -1.680 1.00 97.06 100 PRO A CA 1
ATOM 793 C C . PRO A 1 100 ? -4.163 -5.804 -1.741 1.00 97.06 100 PRO A C 1
ATOM 795 O O . PRO A 1 100 ? -3.363 -5.452 -2.617 1.00 97.06 100 PRO A O 1
ATOM 798 N N . GLN A 1 101 ? -3.814 -6.653 -0.774 1.00 96.88 101 GLN A N 1
ATOM 799 C CA . GLN A 1 101 ? -2.471 -7.228 -0.644 1.00 96.88 101 GLN A CA 1
ATOM 800 C C . GLN A 1 101 ? -2.046 -7.997 -1.901 1.00 96.88 101 GLN A C 1
ATOM 802 O O . GLN A 1 101 ? -0.921 -7.824 -2.366 1.00 96.88 101 GLN A O 1
ATOM 807 N N . GLU A 1 102 ? -2.934 -8.805 -2.474 1.00 97.88 102 GLU A N 1
ATOM 808 C CA . GLU A 1 102 ? -2.659 -9.669 -3.627 1.00 97.88 102 GLU A CA 1
ATOM 809 C C . GLU A 1 102 ? -2.255 -8.831 -4.831 1.00 97.88 102 GLU A C 1
ATOM 811 O O . GLU A 1 102 ? -1.293 -9.154 -5.523 1.00 97.88 102 GLU A O 1
ATOM 816 N N . TYR A 1 103 ? -2.940 -7.704 -5.035 1.00 98.06 103 TYR A N 1
ATOM 817 C CA . TYR A 1 103 ? -2.618 -6.771 -6.107 1.00 98.06 103 TYR A CA 1
ATOM 818 C C . TYR A 1 103 ? -1.215 -6.185 -5.937 1.00 98.06 103 TYR A C 1
ATOM 820 O O . TYR A 1 103 ? -0.434 -6.134 -6.887 1.00 98.06 103 TYR A O 1
ATOM 828 N N . LYS A 1 104 ? -0.862 -5.784 -4.711 1.00 97.75 104 LYS A N 1
ATOM 829 C CA . LYS A 1 104 ? 0.480 -5.270 -4.401 1.00 97.75 104 LYS A CA 1
ATOM 830 C C . LYS A 1 104 ? 1.542 -6.349 -4.604 1.00 97.75 104 LYS A C 1
ATOM 832 O O . LYS A 1 104 ? 2.578 -6.075 -5.198 1.00 97.75 104 LYS A O 1
ATOM 837 N N . MET A 1 105 ? 1.276 -7.581 -4.171 1.00 98.25 105 MET A N 1
ATOM 838 C CA . MET A 1 105 ? 2.187 -8.711 -4.369 1.00 98.25 105 MET A CA 1
ATOM 839 C C . MET A 1 105 ? 2.342 -9.066 -5.850 1.00 98.25 105 MET A C 1
ATOM 841 O O . MET A 1 105 ? 3.461 -9.321 -6.292 1.00 98.25 105 MET A O 1
ATOM 845 N N . LYS A 1 106 ? 1.261 -9.015 -6.637 1.00 98.19 106 LYS A N 1
ATOM 846 C CA . LYS A 1 106 ? 1.300 -9.166 -8.098 1.00 98.19 106 LYS A CA 1
ATOM 847 C C . LYS A 1 106 ? 2.174 -8.085 -8.731 1.00 98.19 106 LYS A C 1
ATOM 849 O O . LYS A 1 106 ? 3.031 -8.412 -9.544 1.00 98.19 106 LYS A O 1
ATOM 854 N N . ALA A 1 107 ? 2.018 -6.828 -8.315 1.00 98.12 107 ALA A N 1
ATOM 855 C CA . ALA A 1 107 ? 2.843 -5.722 -8.794 1.00 98.12 107 ALA A CA 1
ATOM 856 C C . ALA A 1 107 ? 4.337 -5.923 -8.484 1.00 98.12 107 ALA A C 1
ATOM 858 O O . ALA A 1 107 ? 5.181 -5.728 -9.357 1.00 98.12 107 ALA A O 1
ATOM 859 N N . LEU A 1 108 ? 4.663 -6.365 -7.264 1.00 98.06 108 LEU A N 1
ATOM 860 C CA . LEU A 1 108 ? 6.040 -6.657 -6.855 1.00 98.06 108 LEU A CA 1
ATOM 861 C C . LEU A 1 108 ? 6.642 -7.828 -7.640 1.00 98.06 108 LEU A C 1
ATOM 863 O O . LEU A 1 108 ? 7.771 -7.721 -8.115 1.00 98.06 108 LEU A O 1
ATOM 867 N N . ARG A 1 109 ? 5.884 -8.917 -7.830 1.00 98.06 109 ARG A N 1
ATOM 868 C CA . ARG A 1 109 ? 6.306 -10.064 -8.653 1.00 98.06 109 ARG A CA 1
ATOM 869 C C . ARG A 1 109 ? 6.541 -9.650 -10.102 1.00 98.06 109 ARG A C 1
ATOM 871 O O . ARG A 1 109 ? 7.577 -9.985 -10.665 1.00 98.06 109 ARG A O 1
ATOM 878 N N . MET A 1 110 ? 5.617 -8.881 -10.676 1.00 97.88 110 MET A N 1
ATOM 879 C CA . MET A 1 110 ? 5.736 -8.388 -12.046 1.00 97.88 110 MET A CA 1
ATOM 880 C C . MET A 1 110 ? 6.988 -7.527 -12.212 1.00 97.88 110 MET A C 1
ATOM 882 O O . MET A 1 110 ? 7.741 -7.741 -13.150 1.00 97.88 110 MET A O 1
ATOM 886 N N . TYR A 1 111 ? 7.260 -6.609 -11.282 1.00 97.81 111 TYR A N 1
ATOM 887 C CA . TYR A 1 111 ? 8.473 -5.793 -11.324 1.00 97.81 111 TYR A CA 1
ATOM 888 C C . TYR A 1 111 ? 9.759 -6.627 -11.192 1.00 97.81 111 TYR A C 1
ATOM 890 O O . TYR A 1 111 ? 10.735 -6.360 -11.888 1.00 97.81 111 TYR A O 1
ATOM 898 N N . ALA A 1 112 ? 9.763 -7.646 -10.328 1.00 97.19 112 ALA A N 1
ATOM 899 C CA . ALA A 1 112 ? 10.929 -8.504 -10.123 1.00 97.19 112 ALA A CA 1
ATOM 900 C C . ALA A 1 112 ? 11.252 -9.368 -11.356 1.00 97.19 112 ALA A C 1
ATOM 902 O O . ALA A 1 112 ? 12.424 -9.508 -11.717 1.00 97.19 112 ALA A O 1
ATOM 903 N N . VAL A 1 113 ? 10.220 -9.915 -12.007 1.00 97.75 113 VAL A N 1
ATOM 904 C CA . VAL A 1 113 ? 10.349 -10.864 -13.126 1.00 97.75 113 VAL A CA 1
ATOM 905 C C . VAL A 1 113 ? 10.465 -10.161 -14.476 1.00 97.75 113 VAL A C 1
ATOM 907 O O . VAL A 1 113 ? 11.229 -10.607 -15.327 1.00 97.75 113 VAL A O 1
ATOM 910 N N . ALA A 1 114 ? 9.738 -9.064 -14.691 1.00 96.38 114 ALA A N 1
ATOM 911 C CA . ALA A 1 114 ? 9.675 -8.430 -16.000 1.00 96.38 114 ALA A CA 1
ATOM 912 C C . ALA A 1 114 ? 11.052 -7.921 -16.455 1.00 96.38 114 ALA A C 1
ATOM 914 O O . ALA A 1 114 ? 11.794 -7.248 -15.724 1.00 96.38 114 ALA A O 1
ATOM 915 N N . ARG A 1 115 ? 11.373 -8.254 -17.704 1.00 97.12 115 ARG A N 1
ATOM 916 C CA . ARG A 1 115 ? 12.558 -7.804 -18.425 1.00 97.12 115 ARG A CA 1
ATOM 917 C C . ARG A 1 115 ? 12.125 -7.189 -19.748 1.00 97.12 115 ARG A C 1
ATOM 919 O O . ARG A 1 115 ? 11.148 -7.625 -20.347 1.00 97.12 115 ARG A O 1
ATOM 926 N N . GLU A 1 116 ? 12.850 -6.176 -20.178 1.00 94.62 116 GLU A N 1
ATOM 927 C CA . GLU A 1 116 ? 12.675 -5.500 -21.454 1.00 94.62 116 GLU A CA 1
ATOM 928 C C . GLU A 1 116 ? 13.915 -5.766 -22.307 1.00 94.62 116 GLU A C 1
ATOM 930 O O . GLU A 1 116 ? 15.038 -5.692 -21.802 1.00 94.62 116 GLU A O 1
ATOM 935 N N . ALA A 1 117 ? 13.713 -6.130 -23.573 1.00 93.50 117 ALA A N 1
ATOM 936 C CA . ALA A 1 117 ? 14.807 -6.236 -24.526 1.00 93.50 117 ALA A CA 1
ATOM 937 C C . ALA A 1 117 ? 15.296 -4.821 -24.847 1.00 93.50 117 ALA A C 1
ATOM 939 O O . ALA A 1 117 ? 14.517 -3.983 -25.304 1.00 93.50 117 ALA A O 1
ATOM 940 N N . GLY A 1 118 ? 16.562 -4.539 -24.545 1.00 90.75 118 GLY A N 1
ATOM 941 C CA . GLY A 1 118 ? 17.209 -3.326 -25.029 1.00 90.75 118 GLY A CA 1
ATOM 942 C C . GLY A 1 118 ? 17.420 -3.384 -26.542 1.00 90.75 118 GLY A C 1
ATOM 943 O O . GLY A 1 118 ? 17.326 -4.450 -27.146 1.00 90.75 118 GLY A O 1
ATOM 944 N N . LEU A 1 119 ? 17.765 -2.238 -27.132 1.00 91.12 119 LEU A N 1
ATOM 945 C CA . LEU A 1 119 ? 18.205 -2.143 -28.532 1.00 91.12 119 LEU A CA 1
ATOM 946 C C . LEU A 1 119 ? 19.373 -3.100 -28.819 1.00 91.12 119 LEU A C 1
ATOM 948 O O . LEU A 1 119 ? 19.420 -3.731 -29.865 1.00 91.12 119 LEU A O 1
ATOM 952 N N . ASP A 1 120 ? 20.237 -3.290 -27.823 1.00 91.75 120 ASP A N 1
ATOM 953 C CA . ASP A 1 120 ? 21.408 -4.170 -27.864 1.00 91.75 120 ASP A CA 1
ATOM 954 C C . ASP A 1 120 ? 21.055 -5.671 -27.737 1.00 91.75 120 ASP A C 1
ATOM 956 O O . ASP A 1 120 ? 21.937 -6.507 -27.561 1.00 91.75 120 ASP A O 1
ATOM 960 N N . GLY A 1 121 ? 19.767 -6.036 -27.677 1.00 93.56 121 GLY A N 1
ATOM 961 C CA . GLY A 1 121 ? 19.300 -7.409 -27.420 1.00 93.56 121 GLY A CA 1
ATOM 962 C C . GLY A 1 121 ? 19.445 -7.883 -25.964 1.00 93.56 121 GLY A C 1
ATOM 963 O O . GLY A 1 121 ? 18.871 -8.902 -25.571 1.00 93.56 121 GLY A O 1
ATOM 964 N N . ILE A 1 122 ? 20.152 -7.130 -25.116 1.00 94.12 122 ILE A N 1
ATOM 965 C CA . ILE A 1 122 ? 20.346 -7.458 -23.699 1.00 94.12 122 ILE A CA 1
ATOM 966 C C . ILE A 1 122 ? 19.043 -7.231 -22.919 1.00 94.12 122 ILE A C 1
ATOM 968 O O . ILE A 1 122 ? 18.470 -6.138 -22.919 1.00 94.12 122 ILE A O 1
ATOM 972 N N . LYS A 1 123 ? 18.591 -8.258 -22.189 1.00 95.81 123 LYS A N 1
ATOM 973 C CA . LYS A 1 123 ? 17.394 -8.200 -21.335 1.00 95.81 123 LYS A CA 1
ATOM 974 C C . LYS A 1 123 ? 17.683 -7.428 -20.044 1.00 95.81 123 LYS A C 1
ATOM 976 O O . LYS A 1 123 ? 18.351 -7.940 -19.146 1.00 95.81 123 LYS A O 1
ATOM 981 N N . ARG A 1 124 ? 17.133 -6.219 -19.909 1.00 94.50 124 ARG A N 1
ATOM 982 C CA . ARG A 1 124 ? 17.275 -5.367 -18.712 1.00 94.50 124 ARG A CA 1
ATOM 983 C C . ARG A 1 124 ? 16.007 -5.399 -17.848 1.00 94.50 124 ARG A C 1
ATOM 985 O O . ARG A 1 124 ? 14.924 -5.657 -18.369 1.00 94.50 124 ARG A O 1
ATOM 992 N N . PRO A 1 125 ? 16.089 -5.159 -16.528 1.00 95.94 125 PRO A N 1
ATOM 993 C CA . PRO A 1 125 ? 14.906 -4.983 -15.685 1.00 95.94 125 PRO A CA 1
ATOM 994 C C . PRO A 1 125 ? 13.994 -3.871 -16.207 1.00 95.94 125 PRO A C 1
ATOM 996 O O . PRO A 1 125 ? 14.473 -2.812 -16.615 1.00 95.94 125 PRO A O 1
ATOM 999 N N . ILE A 1 126 ? 12.678 -4.097 -16.166 1.00 97.12 126 ILE A N 1
ATOM 1000 C CA . ILE A 1 126 ? 11.708 -3.073 -16.565 1.00 97.12 126 ILE A CA 1
ATOM 1001 C C . ILE A 1 126 ? 11.840 -1.826 -15.678 1.00 97.12 126 ILE A C 1
ATOM 1003 O O . ILE A 1 126 ? 11.995 -1.915 -14.456 1.00 97.12 126 ILE A O 1
ATOM 1007 N N . SER A 1 127 ? 11.721 -0.636 -16.267 1.00 97.19 127 SER A N 1
ATOM 1008 C CA . SER A 1 127 ? 11.723 0.596 -15.476 1.00 97.19 127 SER A CA 1
ATOM 1009 C C . SER A 1 127 ? 10.491 0.682 -14.559 1.00 97.19 127 SER A C 1
ATOM 1011 O O . SER A 1 127 ? 9.380 0.277 -14.922 1.00 97.19 127 SER A O 1
ATOM 1013 N N . LYS A 1 128 ? 10.648 1.285 -13.368 1.00 97.88 128 LYS A N 1
ATOM 1014 C CA . LYS A 1 128 ? 9.536 1.499 -12.416 1.00 97.88 128 LYS A CA 1
ATOM 1015 C C . LYS A 1 128 ? 8.362 2.245 -13.056 1.00 97.88 128 LYS A C 1
ATOM 1017 O O . LYS A 1 128 ? 7.210 1.907 -12.806 1.00 97.88 128 LYS A O 1
ATOM 1022 N N . ARG A 1 129 ? 8.646 3.253 -13.892 1.00 97.88 129 ARG A N 1
ATOM 1023 C CA . ARG A 1 129 ? 7.617 4.050 -14.583 1.00 97.88 129 ARG A CA 1
ATOM 1024 C C . ARG A 1 129 ? 6.811 3.198 -15.561 1.00 97.88 129 ARG A C 1
ATOM 1026 O O . ARG A 1 129 ? 5.585 3.268 -15.539 1.00 97.88 129 ARG A O 1
ATOM 1033 N N . LYS A 1 130 ? 7.479 2.365 -16.366 1.00 97.56 130 LYS A N 1
ATOM 1034 C CA . LYS A 1 130 ? 6.813 1.481 -17.331 1.00 97.56 130 LYS A CA 1
ATOM 1035 C C . LYS A 1 130 ? 5.972 0.417 -16.622 1.00 97.56 130 LYS A C 1
ATOM 1037 O O . LYS A 1 130 ? 4.799 0.261 -16.942 1.00 97.56 130 LYS A O 1
ATOM 1042 N N . CYS A 1 131 ? 6.527 -0.221 -15.591 1.00 97.94 131 CYS A N 1
ATOM 1043 C CA . CYS A 1 131 ? 5.806 -1.174 -14.743 1.00 97.94 131 CYS A CA 1
ATOM 1044 C C . CYS A 1 131 ? 4.557 -0.547 -14.089 1.00 97.94 131 CYS A C 1
ATOM 1046 O O . CYS A 1 131 ? 3.470 -1.119 -14.138 1.00 97.94 131 CYS A O 1
ATOM 1048 N N . ALA A 1 132 ? 4.680 0.669 -13.546 1.00 97.81 132 ALA A N 1
ATOM 1049 C CA . ALA A 1 132 ? 3.558 1.394 -12.954 1.00 97.81 132 ALA A CA 1
ATOM 1050 C C . ALA A 1 132 ? 2.467 1.749 -13.984 1.00 97.81 132 ALA A C 1
ATOM 1052 O O . ALA A 1 132 ? 1.283 1.602 -13.677 1.00 97.81 132 ALA A O 1
ATOM 1053 N N . LYS A 1 133 ? 2.854 2.141 -15.210 1.00 97.75 133 LYS A N 1
ATOM 1054 C CA . LYS A 1 133 ? 1.923 2.416 -16.320 1.00 97.75 133 LYS A CA 1
ATOM 1055 C C . LYS A 1 133 ? 1.117 1.170 -16.701 1.00 97.75 133 LYS A C 1
ATOM 1057 O O . LYS A 1 133 ? -0.098 1.267 -16.818 1.00 97.75 133 LYS A O 1
ATOM 1062 N N . LEU A 1 134 ? 1.770 0.009 -16.811 1.00 97.12 134 LEU A N 1
ATOM 1063 C CA . LEU A 1 134 ? 1.107 -1.272 -17.102 1.00 97.12 134 LEU A CA 1
ATOM 1064 C C . LEU A 1 134 ? 0.089 -1.676 -16.021 1.00 97.12 134 LEU A C 1
ATOM 1066 O O . LEU A 1 134 ? -0.923 -2.294 -16.323 1.00 97.12 134 LEU A O 1
ATOM 1070 N N . LEU A 1 135 ? 0.340 -1.305 -14.763 1.00 96.75 135 LEU A N 1
ATOM 1071 C CA . LEU A 1 135 ? -0.543 -1.591 -13.626 1.00 96.75 135 LEU A CA 1
ATOM 1072 C C . LEU A 1 135 ? -1.578 -0.489 -13.348 1.00 96.75 135 LEU A C 1
ATOM 1074 O O . LEU A 1 135 ? -2.327 -0.604 -12.378 1.00 96.75 135 LEU A O 1
ATOM 1078 N N . GLY A 1 136 ? -1.588 0.614 -14.100 1.00 96.06 136 GLY A N 1
ATOM 1079 C CA . GLY A 1 136 ? -2.477 1.748 -13.824 1.00 96.06 136 GLY A CA 1
ATOM 1080 C C . GLY A 1 136 ? -2.272 2.384 -12.438 1.00 96.06 136 GLY A C 1
ATOM 1081 O O . GLY A 1 136 ? -3.223 2.893 -11.839 1.00 96.06 136 GLY A O 1
ATOM 1082 N N . ILE A 1 137 ? -1.048 2.339 -11.900 1.00 97.25 137 ILE A N 1
ATOM 1083 C CA . ILE A 1 137 ? -0.682 2.951 -10.612 1.00 97.25 137 ILE A CA 1
ATOM 1084 C C . ILE A 1 137 ? 0.337 4.071 -10.811 1.00 97.25 137 ILE A C 1
ATOM 1086 O O . ILE A 1 137 ? 1.004 4.166 -11.838 1.00 97.25 137 ILE A O 1
ATOM 1090 N N . THR A 1 138 ? 0.503 4.923 -9.800 1.00 96.94 138 THR A N 1
ATOM 1091 C CA . THR A 1 138 ? 1.551 5.947 -9.850 1.00 96.94 138 THR A CA 1
ATOM 1092 C C . THR A 1 138 ? 2.928 5.330 -9.556 1.00 96.94 138 THR A C 1
ATOM 1094 O O . THR A 1 138 ? 3.035 4.432 -8.714 1.00 96.94 138 THR A O 1
ATOM 1097 N N . PRO A 1 139 ? 4.020 5.826 -10.173 1.00 97.94 139 PRO A N 1
ATOM 1098 C CA . PRO A 1 139 ? 5.372 5.330 -9.897 1.00 97.94 139 PRO A CA 1
ATOM 1099 C C . PRO A 1 139 ? 5.774 5.451 -8.420 1.00 97.94 139 PRO A C 1
ATOM 1101 O O . PRO A 1 139 ? 6.490 4.594 -7.900 1.00 97.94 139 PRO A O 1
ATOM 1104 N N . LYS A 1 140 ? 5.268 6.485 -7.729 1.00 97.56 140 LYS A N 1
ATOM 1105 C CA . LYS A 1 140 ? 5.466 6.685 -6.288 1.00 97.56 140 LYS A CA 1
ATOM 1106 C C . LYS A 1 140 ? 4.902 5.516 -5.478 1.00 97.56 140 LYS A C 1
ATOM 1108 O O . LYS A 1 140 ? 5.605 4.979 -4.632 1.00 97.56 140 LYS A O 1
ATOM 1113 N N . MET A 1 141 ? 3.685 5.064 -5.794 1.00 97.12 141 MET A N 1
ATOM 1114 C CA . MET A 1 141 ? 3.069 3.921 -5.113 1.00 97.12 141 MET A CA 1
ATOM 1115 C C . MET A 1 141 ? 3.867 2.634 -5.304 1.00 97.12 141 MET A C 1
ATOM 1117 O O . MET A 1 141 ? 4.061 1.899 -4.340 1.00 97.12 141 MET A O 1
ATOM 1121 N N . LEU A 1 142 ? 4.362 2.378 -6.518 1.00 98.06 142 LEU A N 1
ATOM 1122 C CA . LEU A 1 142 ? 5.203 1.209 -6.770 1.00 98.06 142 LEU A CA 1
ATOM 1123 C C . LEU A 1 142 ? 6.500 1.276 -5.951 1.00 98.06 142 LEU A C 1
ATOM 1125 O O . LEU A 1 142 ? 6.885 0.287 -5.335 1.00 98.06 142 LEU A O 1
ATOM 1129 N N . SER A 1 143 ? 7.145 2.445 -5.893 1.00 98.06 143 SER A N 1
ATOM 1130 C CA . SER A 1 143 ? 8.350 2.636 -5.078 1.00 98.06 143 SER A CA 1
ATOM 1131 C C . SER A 1 143 ? 8.080 2.423 -3.582 1.00 98.06 143 SER A C 1
ATOM 1133 O O . SER A 1 143 ? 8.864 1.747 -2.916 1.00 98.06 143 SER A O 1
ATOM 1135 N N . ASP A 1 144 ? 6.953 2.927 -3.071 1.00 97.00 144 ASP A N 1
ATOM 1136 C CA . ASP A 1 144 ? 6.521 2.726 -1.681 1.00 97.00 144 ASP A CA 1
ATOM 1137 C C . ASP A 1 144 ? 6.216 1.253 -1.368 1.00 97.00 144 ASP A C 1
ATOM 1139 O O . ASP A 1 144 ? 6.410 0.795 -0.242 1.00 97.00 144 ASP A O 1
ATOM 1143 N N . TRP A 1 145 ? 5.703 0.491 -2.337 1.00 97.25 145 TRP A N 1
ATOM 1144 C CA . TRP A 1 145 ? 5.448 -0.940 -2.155 1.00 97.25 145 TRP A CA 1
ATOM 1145 C C . TRP A 1 145 ? 6.732 -1.755 -2.181 1.00 97.25 145 TRP A C 1
ATOM 1147 O O . TRP A 1 145 ? 6.843 -2.705 -1.412 1.00 97.25 145 TRP A O 1
ATOM 1157 N N . ILE A 1 146 ? 7.704 -1.373 -3.014 1.00 97.19 146 ILE A N 1
ATOM 1158 C CA . ILE A 1 146 ? 9.020 -2.020 -3.056 1.00 97.19 146 ILE A CA 1
ATOM 1159 C C . ILE A 1 146 ? 9.721 -1.862 -1.702 1.00 97.19 146 ILE A C 1
ATOM 1161 O O . ILE A 1 146 ? 10.180 -2.856 -1.143 1.00 97.19 146 ILE A O 1
ATOM 1165 N N . SER A 1 147 ? 9.730 -0.655 -1.121 1.00 96.94 147 SER A N 1
ATOM 1166 C CA . SER A 1 147 ? 10.346 -0.428 0.198 1.00 96.94 147 SER A CA 1
ATOM 1167 C C . SER A 1 147 ? 9.632 -1.179 1.330 1.00 96.94 147 SER A C 1
ATOM 1169 O O . SER A 1 147 ? 10.264 -1.590 2.299 1.00 96.94 147 SER A O 1
ATOM 1171 N N . LYS A 1 148 ? 8.321 -1.416 1.194 1.00 96.00 148 LYS A N 1
ATOM 1172 C CA . LYS A 1 148 ? 7.483 -2.122 2.180 1.00 96.00 148 LYS A CA 1
ATOM 1173 C C . LYS A 1 148 ? 7.223 -3.591 1.834 1.00 96.00 148 LYS A C 1
ATOM 1175 O O . LYS A 1 148 ? 6.334 -4.193 2.439 1.00 96.00 148 LYS A O 1
ATOM 1180 N N . GLY A 1 149 ? 7.962 -4.183 0.893 1.00 95.88 149 GLY A N 1
ATOM 1181 C CA . GLY A 1 149 ? 7.670 -5.520 0.357 1.00 95.88 149 GLY A CA 1
ATOM 1182 C C . GLY A 1 149 ? 7.542 -6.599 1.437 1.00 95.88 149 GLY A C 1
ATOM 1183 O O . GLY A 1 149 ? 6.570 -7.354 1.452 1.00 95.88 149 GLY A O 1
ATOM 1184 N N . ASN A 1 150 ? 8.452 -6.602 2.416 1.00 95.44 150 ASN A N 1
ATOM 1185 C CA . ASN A 1 150 ? 8.421 -7.546 3.538 1.00 95.44 150 ASN A CA 1
ATOM 1186 C C . ASN A 1 150 ? 7.198 -7.347 4.444 1.00 95.44 150 ASN A C 1
ATOM 1188 O O . ASN A 1 150 ? 6.581 -8.319 4.875 1.00 95.44 150 ASN A O 1
ATOM 1192 N N . THR A 1 151 ? 6.804 -6.099 4.705 1.00 94.75 151 THR A N 1
ATOM 1193 C CA . THR A 1 151 ? 5.615 -5.788 5.509 1.00 94.75 151 THR A CA 1
ATOM 1194 C C . THR A 1 151 ? 4.339 -6.198 4.780 1.00 94.75 151 THR A C 1
ATOM 1196 O O . THR A 1 151 ? 3.458 -6.799 5.384 1.00 94.75 151 THR A O 1
ATOM 1199 N N . ILE A 1 152 ? 4.254 -5.950 3.468 1.00 95.25 152 ILE A N 1
ATOM 1200 C CA . ILE A 1 152 ? 3.119 -6.377 2.633 1.00 95.25 152 ILE A CA 1
ATOM 1201 C C . ILE A 1 152 ? 3.021 -7.906 2.600 1.00 95.25 152 ILE A C 1
ATOM 1203 O O . ILE A 1 152 ? 1.921 -8.445 2.650 1.00 95.25 152 ILE A O 1
ATOM 1207 N N . LYS A 1 153 ? 4.142 -8.632 2.582 1.00 95.62 153 LYS A N 1
ATOM 1208 C CA . LYS A 1 153 ? 4.124 -10.101 2.644 1.00 95.62 153 LYS A CA 1
ATOM 1209 C C . LYS A 1 153 ? 3.521 -10.625 3.956 1.00 95.62 153 LYS A C 1
ATOM 1211 O O . LYS A 1 153 ? 2.831 -11.635 3.930 1.00 95.62 153 LYS A O 1
ATOM 1216 N N . LYS A 1 154 ? 3.741 -9.925 5.075 1.00 94.12 154 LYS A N 1
ATOM 1217 C CA . LYS A 1 154 ? 3.226 -10.294 6.409 1.00 94.12 154 LYS A CA 1
ATOM 1218 C C . LYS A 1 154 ? 1.759 -9.916 6.643 1.00 94.12 154 LYS A C 1
ATOM 1220 O O . LYS A 1 154 ? 1.156 -10.404 7.591 1.00 94.12 154 LYS A O 1
ATOM 1225 N N . THR A 1 155 ? 1.182 -9.024 5.835 1.00 93.69 155 THR A N 1
ATOM 1226 C CA . THR A 1 155 ? -0.228 -8.635 6.008 1.00 93.69 155 THR A CA 1
ATOM 1227 C C . THR A 1 155 ? -1.182 -9.781 5.674 1.00 93.69 155 THR A C 1
ATOM 1229 O O . THR A 1 155 ? -0.847 -10.665 4.893 1.00 93.69 155 THR A O 1
ATOM 1232 N N . ARG A 1 156 ? -2.383 -9.753 6.262 1.00 93.38 156 ARG A N 1
ATOM 1233 C CA . ARG A 1 156 ? -3.456 -10.708 5.962 1.00 93.38 156 ARG A CA 1
ATOM 1234 C C . ARG A 1 156 ? -3.961 -10.534 4.524 1.00 93.38 156 ARG A C 1
ATOM 1236 O O . ARG A 1 156 ? -4.210 -9.402 4.101 1.00 93.38 156 ARG A O 1
ATOM 1243 N N . VAL A 1 157 ? -4.206 -11.659 3.853 1.00 94.88 157 VAL A N 1
ATOM 1244 C CA . VAL A 1 157 ? -4.868 -11.749 2.539 1.00 94.88 157 VAL A CA 1
ATOM 1245 C C . VAL A 1 157 ? -6.199 -10.988 2.577 1.00 94.88 157 VAL A C 1
ATOM 1247 O O . VAL A 1 157 ? -6.943 -11.044 3.557 1.00 94.88 157 VAL A O 1
ATOM 1250 N N . GLY A 1 158 ? -6.455 -10.184 1.553 1.00 93.62 158 GLY A N 1
ATOM 1251 C CA . GLY A 1 158 ? -7.585 -9.269 1.419 1.00 93.62 158 GLY A CA 1
ATOM 1252 C C . GLY A 1 158 ? -7.372 -7.912 2.093 1.00 93.62 158 GLY A C 1
ATOM 1253 O O . GLY A 1 158 ? -8.106 -6.957 1.809 1.00 93.62 158 GLY A O 1
ATOM 1254 N N . SER A 1 159 ? -6.351 -7.762 2.949 1.00 92.25 159 SER A N 1
ATOM 1255 C CA . SER A 1 159 ? -6.097 -6.486 3.615 1.00 92.25 159 SER A CA 1
ATOM 1256 C C . SER A 1 159 ? -5.659 -5.424 2.613 1.00 92.25 159 SER A C 1
ATOM 1258 O O . SER A 1 159 ? -4.659 -5.544 1.902 1.00 92.25 159 SER A O 1
ATOM 1260 N N . ARG A 1 160 ? -6.387 -4.308 2.601 1.00 93.12 160 ARG A N 1
ATOM 1261 C CA . ARG A 1 160 ? -6.038 -3.139 1.785 1.00 93.12 160 ARG A CA 1
ATOM 1262 C C . ARG A 1 160 ? -5.037 -2.216 2.472 1.00 93.12 160 ARG A C 1
ATOM 1264 O O . ARG A 1 160 ? -4.291 -1.488 1.807 1.00 93.12 160 ARG A O 1
ATOM 1271 N N . ARG A 1 161 ? -4.975 -2.258 3.805 1.00 87.62 161 ARG A N 1
ATOM 1272 C CA . ARG A 1 161 ? -4.048 -1.458 4.612 1.00 87.62 161 ARG A CA 1
ATOM 1273 C C . ARG A 1 161 ? -2.827 -2.295 4.967 1.00 87.62 161 ARG A C 1
ATOM 1275 O O . ARG A 1 161 ? -2.944 -3.445 5.379 1.00 87.62 161 ARG A O 1
ATOM 1282 N N . VAL A 1 162 ? -1.650 -1.700 4.792 1.00 83.00 162 VAL A N 1
ATOM 1283 C CA . VAL A 1 162 ? -0.425 -2.280 5.339 1.00 83.00 162 VAL A CA 1
ATOM 1284 C C . VAL A 1 162 ? -0.447 -1.965 6.825 1.00 83.00 162 VAL A C 1
ATOM 1286 O O . VAL A 1 162 ? -0.298 -0.803 7.197 1.00 83.00 162 VAL A O 1
ATOM 1289 N N . PHE A 1 163 ? -0.725 -2.968 7.653 1.00 75.19 163 PHE A N 1
ATOM 1290 C CA . PHE A 1 163 ? -0.618 -2.815 9.096 1.00 75.19 163 PHE A CA 1
ATOM 1291 C C . PHE A 1 163 ? 0.866 -2.644 9.422 1.00 75.19 163 PHE A C 1
ATOM 1293 O O . PHE A 1 163 ? 1.678 -3.526 9.148 1.00 75.19 163 PHE A O 1
ATOM 1300 N N . GLY A 1 164 ? 1.227 -1.457 9.907 1.00 72.94 164 GLY A N 1
ATOM 1301 C CA . GLY A 1 164 ? 2.505 -1.268 10.581 1.00 72.94 164 GLY A CA 1
ATOM 1302 C C . GLY A 1 164 ? 2.482 -1.948 11.953 1.00 72.94 164 GLY A C 1
ATOM 1303 O O . GLY A 1 164 ? 1.468 -2.562 12.306 1.00 72.94 164 GLY A O 1
ATOM 1304 N N . PRO A 1 165 ? 3.544 -1.789 12.766 1.00 67.00 165 PRO A N 1
ATOM 1305 C CA . PRO A 1 165 ? 3.351 -1.881 14.211 1.00 67.00 165 PRO A CA 1
ATOM 1306 C C . PRO A 1 165 ? 2.125 -1.016 14.536 1.00 67.00 165 PRO A C 1
ATOM 1308 O O . PRO A 1 165 ? 1.974 0.059 13.946 1.00 67.00 165 PRO A O 1
ATOM 1311 N N . GLY A 1 166 ? 1.184 -1.545 15.320 1.00 68.81 166 GLY A N 1
ATOM 1312 C CA . GLY A 1 166 ? -0.093 -0.883 15.592 1.00 68.81 166 GLY A CA 1
ATOM 1313 C C . GLY A 1 166 ? 0.086 0.570 16.039 1.00 68.81 166 GLY A C 1
ATOM 1314 O O . GLY A 1 166 ? 1.200 1.022 16.308 1.00 68.81 166 GLY A O 1
ATOM 1315 N N . ARG A 1 167 ? -1.015 1.328 16.118 1.00 77.12 167 ARG A N 1
ATOM 1316 C CA . ARG A 1 167 ? -0.969 2.684 16.682 1.00 77.12 167 ARG A CA 1
ATOM 1317 C C . ARG A 1 167 ? -0.197 2.621 18.002 1.00 77.12 167 ARG A C 1
ATOM 1319 O O . ARG A 1 167 ? -0.604 1.885 18.894 1.00 77.12 167 ARG A O 1
ATOM 1326 N N . GLN A 1 168 ? 0.913 3.352 18.102 1.00 81.06 168 GLN A N 1
ATOM 1327 C CA . GLN A 1 168 ? 1.587 3.484 19.384 1.00 81.06 168 GLN A CA 1
ATOM 1328 C C . GLN A 1 168 ? 0.646 4.246 20.304 1.00 81.06 168 GLN A C 1
ATOM 1330 O O . GLN A 1 168 ? 0.234 5.371 20.008 1.00 81.06 168 GLN A O 1
ATOM 1335 N N . VAL A 1 169 ? 0.222 3.564 21.357 1.00 87.00 169 VAL A N 1
ATOM 1336 C CA . VAL A 1 169 ? -0.668 4.119 22.361 1.00 87.00 169 VAL A CA 1
ATOM 1337 C C . VAL A 1 169 ? 0.179 5.017 23.249 1.00 87.00 169 VAL A C 1
ATOM 1339 O O . VAL A 1 169 ? 1.140 4.552 23.850 1.00 87.00 169 VAL A O 1
ATOM 1342 N N . SER A 1 170 ? -0.155 6.306 23.314 1.00 93.25 170 SER A N 1
ATOM 1343 C CA . SER A 1 170 ? 0.590 7.269 24.136 1.00 93.25 170 SER A CA 1
ATOM 1344 C C . SER A 1 170 ? 0.481 6.979 25.637 1.00 93.25 170 SER A C 1
ATOM 1346 O O . SER A 1 170 ? 1.384 7.334 26.379 1.00 93.25 170 SER A O 1
ATOM 1348 N N . TRP A 1 171 ? -0.603 6.322 26.066 1.00 93.25 171 TRP A N 1
ATOM 1349 C CA . TRP A 1 171 ? -0.914 6.023 27.467 1.00 93.25 171 TRP A CA 1
ATOM 1350 C C . TRP A 1 171 ? -1.441 4.583 27.599 1.00 93.25 171 TRP A C 1
ATOM 1352 O O . TRP A 1 171 ? -2.650 4.382 27.740 1.00 93.25 171 TRP A O 1
ATOM 1362 N N . PRO A 1 172 ? -0.572 3.563 27.469 1.00 93.31 172 PRO A N 1
ATOM 1363 C CA . PRO A 1 172 ? -1.002 2.164 27.387 1.00 93.31 172 PRO A CA 1
ATOM 1364 C C . PRO A 1 172 ? -1.739 1.704 28.648 1.00 93.31 172 PRO A C 1
ATOM 1366 O O . PRO A 1 172 ? -2.719 0.969 28.559 1.00 93.31 172 PRO A O 1
ATOM 1369 N N . GLU A 1 173 ? -1.310 2.188 29.812 1.00 95.38 173 GLU A N 1
ATOM 1370 C CA . GLU A 1 173 ? -1.935 1.887 31.100 1.00 95.38 173 GLU A CA 1
ATOM 1371 C C . GLU A 1 173 ? -3.355 2.455 31.184 1.00 95.38 173 GLU A C 1
ATOM 1373 O O . GLU A 1 173 ? -4.293 1.740 31.530 1.00 95.38 173 GLU A 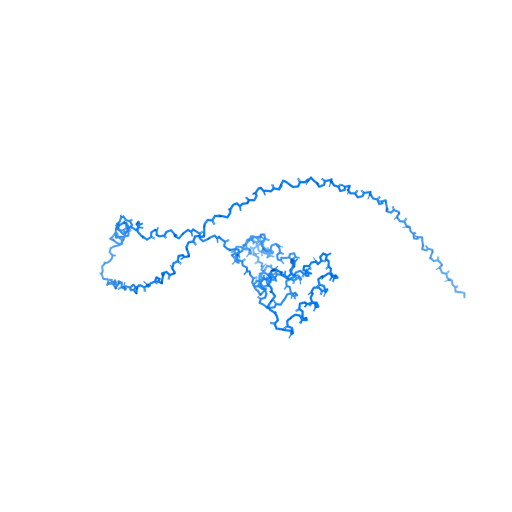O 1
ATOM 1378 N N . MET A 1 174 ? -3.537 3.714 30.777 1.00 94.44 174 MET A N 1
ATOM 1379 C CA . MET A 1 174 ? -4.847 4.364 30.757 1.00 94.44 174 MET A CA 1
ATOM 1380 C C . MET A 1 174 ? -5.805 3.661 29.788 1.00 94.44 174 MET A C 1
ATOM 1382 O O . MET A 1 174 ? -6.954 3.408 30.140 1.00 94.44 174 MET A O 1
ATOM 1386 N N . GLU A 1 175 ? -5.339 3.291 28.589 1.00 93.81 175 GLU A N 1
ATOM 1387 C CA . GLU A 1 175 ? -6.155 2.536 27.629 1.00 93.81 175 GLU A CA 1
ATOM 1388 C C . GLU A 1 175 ? -6.544 1.156 28.182 1.00 93.81 175 GLU A C 1
ATOM 1390 O O . GLU A 1 175 ? -7.684 0.722 28.002 1.00 93.81 175 GLU A O 1
ATOM 1395 N N . ALA A 1 176 ? -5.649 0.492 28.921 1.00 93.81 176 ALA A N 1
ATOM 1396 C CA . ALA A 1 176 ? -5.956 -0.770 29.587 1.00 93.81 176 ALA A CA 1
ATOM 1397 C C . ALA A 1 176 ? -7.016 -0.605 30.691 1.00 93.81 176 ALA A C 1
ATOM 1399 O O . ALA A 1 176 ? -7.936 -1.425 30.765 1.00 93.81 176 ALA A O 1
ATOM 1400 N N . CYS A 1 177 ? -6.931 0.447 31.511 1.00 95.56 177 CYS A N 1
ATOM 1401 C CA . CYS A 1 177 ? -7.942 0.759 32.527 1.00 95.56 177 CYS A CA 1
ATOM 1402 C C . CYS A 1 177 ? -9.309 1.039 31.891 1.00 95.56 177 CYS A C 1
ATOM 1404 O O . CYS A 1 177 ? -10.291 0.372 32.223 1.00 95.56 177 CYS A O 1
ATOM 1406 N N . LEU A 1 178 ? -9.352 1.918 30.889 1.00 93.56 178 LEU A N 1
ATOM 1407 C CA . LEU A 1 178 ? -10.574 2.232 30.145 1.00 93.56 178 LEU A CA 1
ATOM 1408 C C . LEU A 1 178 ? -11.176 0.990 29.487 1.00 93.56 178 LEU A C 1
ATOM 1410 O O . LEU A 1 178 ? -12.389 0.804 29.478 1.00 93.56 178 LEU A O 1
ATOM 1414 N N . TYR A 1 179 ? -10.344 0.094 28.961 1.00 94.12 179 TYR A N 1
ATOM 1415 C CA . TYR A 1 179 ? -10.822 -1.146 28.361 1.00 94.12 179 TYR A CA 1
ATOM 1416 C C . TYR A 1 179 ? -11.426 -2.118 29.388 1.00 94.12 179 TYR A C 1
ATOM 1418 O O . TYR A 1 179 ? -12.387 -2.829 29.074 1.00 94.12 179 TYR A O 1
ATOM 1426 N N . ARG A 1 180 ? -10.906 -2.152 30.622 1.00 96.62 180 ARG A N 1
ATOM 1427 C CA . ARG A 1 180 ? -11.497 -2.945 31.714 1.00 96.62 180 ARG A CA 1
ATOM 1428 C C . ARG A 1 180 ? -12.872 -2.403 32.097 1.00 96.62 180 ARG A C 1
ATOM 1430 O O . ARG A 1 180 ? -13.828 -3.178 32.147 1.00 96.62 180 ARG A O 1
ATOM 1437 N N . GLU A 1 181 ? -12.990 -1.091 32.273 1.00 95.12 181 GLU A N 1
ATOM 1438 C CA . GLU A 1 181 ? -14.271 -0.435 32.560 1.00 95.12 181 GLU A CA 1
ATOM 1439 C C . GLU A 1 181 ? -15.277 -0.624 31.417 1.00 95.12 181 GLU A C 1
ATOM 1441 O O . GLU A 1 181 ? -16.436 -0.962 31.662 1.00 95.12 181 GLU A O 1
ATOM 1446 N N . PHE A 1 182 ? -14.820 -0.518 30.160 1.00 95.19 182 PHE A N 1
ATOM 1447 C CA . PHE A 1 182 ? -15.637 -0.778 28.968 1.00 95.19 182 PHE A CA 1
ATOM 1448 C C . PHE A 1 182 ? -16.293 -2.152 29.049 1.00 95.19 182 PHE A C 1
ATOM 1450 O O . PHE A 1 182 ? -17.501 -2.296 28.849 1.00 95.19 182 PHE A O 1
ATOM 1457 N N . LYS A 1 183 ? -15.483 -3.180 29.328 1.00 96.38 183 LYS A N 1
ATOM 1458 C CA . LYS A 1 183 ? -15.960 -4.558 29.424 1.00 96.38 183 LYS A CA 1
ATOM 1459 C C . LYS A 1 183 ? -16.971 -4.718 30.548 1.00 96.38 183 LYS A C 1
ATOM 1461 O O . LYS A 1 183 ? -18.022 -5.303 30.302 1.00 96.38 183 LYS A O 1
ATOM 1466 N N . ALA A 1 184 ? -16.684 -4.179 31.732 1.00 96.06 184 ALA A N 1
ATOM 1467 C CA . ALA A 1 184 ? -17.598 -4.250 32.869 1.00 96.06 184 ALA A CA 1
ATOM 1468 C C . ALA A 1 184 ? -18.963 -3.623 32.531 1.00 96.06 184 ALA A C 1
ATOM 1470 O O . ALA A 1 184 ? -20.003 -4.255 32.709 1.00 96.06 184 ALA A O 1
ATOM 1471 N N . LEU A 1 185 ? -18.970 -2.429 31.933 1.00 94.12 185 LEU A N 1
ATOM 1472 C CA . LEU A 1 185 ? -20.198 -1.738 31.529 1.00 94.12 185 LEU A CA 1
ATOM 1473 C C . LEU A 1 185 ? -20.968 -2.472 30.417 1.00 94.12 185 LEU A C 1
ATOM 1475 O O . LEU A 1 185 ? -22.200 -2.472 30.426 1.00 94.12 185 LEU A O 1
ATOM 1479 N N . ARG A 1 186 ? -20.269 -3.128 29.480 1.00 94.31 186 ARG A N 1
ATOM 1480 C CA . ARG A 1 186 ? -20.903 -3.943 28.426 1.00 94.31 186 ARG A CA 1
ATOM 1481 C C . ARG A 1 186 ? -21.544 -5.210 28.975 1.00 94.31 186 ARG A C 1
ATOM 1483 O O . ARG A 1 186 ? -22.610 -5.575 28.491 1.00 94.31 186 ARG A O 1
ATOM 1490 N N . VAL A 1 187 ? -20.933 -5.845 29.976 1.00 95.69 187 VAL A N 1
ATOM 1491 C CA . VAL A 1 187 ? -21.531 -6.990 30.685 1.00 95.69 187 VAL A CA 1
ATOM 1492 C C . VAL A 1 187 ? -22.817 -6.567 31.401 1.00 95.69 187 VAL A C 1
ATOM 1494 O O . VAL A 1 187 ? -23.797 -7.299 31.370 1.00 95.69 187 VAL A O 1
ATOM 1497 N N . LEU A 1 188 ? -22.860 -5.345 31.939 1.00 95.56 188 LEU A N 1
ATOM 1498 C CA . LEU A 1 188 ? -24.065 -4.744 32.525 1.00 95.56 188 LEU A CA 1
ATOM 1499 C C . LEU A 1 188 ? -25.105 -4.274 31.485 1.00 95.56 188 LEU A C 1
ATOM 1501 O O . LEU A 1 188 ? -26.114 -3.681 31.858 1.00 95.56 188 LEU A O 1
ATOM 1505 N N . GLY A 1 189 ? -24.857 -4.466 30.184 1.00 95.44 189 GLY A N 1
ATOM 1506 C CA . GLY A 1 189 ? -25.775 -4.066 29.113 1.00 95.44 189 GLY A CA 1
ATOM 1507 C C . GLY A 1 189 ? -25.856 -2.556 28.859 1.00 95.44 189 GLY A C 1
ATOM 1508 O O . GLY A 1 189 ? -26.724 -2.110 28.108 1.00 95.44 189 GLY A O 1
ATOM 1509 N N . ARG A 1 190 ? -24.964 -1.741 29.439 1.00 91.19 190 ARG A N 1
ATOM 1510 C CA . ARG A 1 190 ? -24.993 -0.284 29.242 1.00 91.19 190 ARG A CA 1
ATOM 1511 C C . ARG A 1 190 ? -24.457 0.098 27.860 1.00 91.19 190 ARG A C 1
ATOM 1513 O O . ARG A 1 190 ? -23.421 -0.396 27.405 1.00 91.19 190 ARG A O 1
ATOM 1520 N N . ALA A 1 191 ? -25.160 1.011 27.190 1.00 91.06 191 ALA A N 1
ATOM 1521 C CA . ALA A 1 191 ? -24.706 1.607 25.940 1.00 91.06 191 ALA A CA 1
ATOM 1522 C C . ALA A 1 191 ? -23.581 2.612 26.214 1.00 91.06 191 ALA A C 1
ATOM 1524 O O . ALA A 1 191 ? -23.715 3.510 27.044 1.00 91.06 191 ALA A O 1
ATOM 1525 N N . ILE A 1 192 ? -22.464 2.450 25.508 1.00 91.06 192 ILE A N 1
ATOM 1526 C CA . ILE A 1 192 ? -21.273 3.273 25.691 1.00 91.06 192 ILE A CA 1
ATOM 1527 C C . ILE A 1 192 ? -21.208 4.313 24.577 1.00 91.06 192 ILE A C 1
ATOM 1529 O O . ILE A 1 192 ? -20.978 3.995 23.410 1.00 91.06 192 ILE A O 1
ATOM 1533 N N . ASN A 1 193 ? -21.411 5.569 24.966 1.00 91.75 193 ASN A N 1
ATOM 1534 C CA . ASN A 1 193 ? -21.499 6.714 24.067 1.00 91.75 193 ASN A CA 1
ATOM 1535 C C . ASN A 1 193 ? -20.237 7.583 24.184 1.00 91.75 193 ASN A C 1
ATOM 1537 O O . ASN A 1 193 ? -19.450 7.444 25.116 1.00 91.75 193 ASN A O 1
ATOM 1541 N N . ARG A 1 194 ? -20.073 8.569 23.289 1.00 83.12 194 ARG A N 1
ATOM 1542 C CA . ARG A 1 194 ? -18.967 9.551 23.372 1.00 83.12 194 ARG A CA 1
ATOM 1543 C C . ARG A 1 194 ? -18.906 10.325 24.699 1.00 83.12 194 ARG A C 1
ATOM 1545 O O . ARG A 1 194 ? -17.832 10.781 25.058 1.00 83.12 194 ARG A O 1
ATOM 1552 N N . LYS A 1 195 ? -20.031 10.448 25.411 1.00 83.62 195 LYS A N 1
ATOM 1553 C CA . LYS A 1 195 ? -20.142 11.101 26.729 1.00 83.62 195 LYS A CA 1
ATOM 1554 C C . LYS A 1 195 ? -19.635 10.243 27.895 1.00 83.62 195 LYS A C 1
ATOM 1556 O O . LYS A 1 195 ? -19.822 10.599 29.043 1.00 83.62 195 LYS A O 1
ATOM 1561 N N . TRP A 1 196 ? -19.055 9.078 27.635 1.00 80.75 196 TRP A N 1
ATOM 1562 C CA . TRP A 1 196 ? -18.490 8.274 28.715 1.00 80.75 196 TRP A CA 1
ATOM 1563 C C . TRP A 1 196 ? -17.216 8.909 29.307 1.00 80.75 196 TRP A C 1
ATOM 1565 O O . TRP A 1 196 ? -16.890 8.698 30.463 1.00 80.75 196 TRP A O 1
ATOM 1575 N N . PHE A 1 197 ? -16.522 9.746 28.541 1.00 71.62 197 PHE A N 1
ATOM 1576 C CA . PHE A 1 197 ? -15.292 10.406 28.987 1.00 71.62 197 PHE A CA 1
ATOM 1577 C C . PHE A 1 197 ? -15.498 11.777 29.649 1.00 71.62 197 PHE A C 1
ATOM 1579 O O . PHE A 1 197 ? -14.509 12.458 29.905 1.00 71.62 197 PHE A O 1
ATOM 1586 N N . THR A 1 198 ? -16.746 12.217 29.827 1.00 61.88 198 THR A N 1
ATOM 1587 C CA . THR A 1 198 ? -17.074 13.525 30.425 1.00 61.88 198 THR A CA 1
ATOM 1588 C C . THR A 1 198 ? -17.333 13.425 31.909 1.00 61.88 198 THR A C 1
ATOM 1590 O O . THR A 1 198 ? -17.983 12.431 32.297 1.00 61.88 198 THR A O 1
#

pLDDT: mean 78.55, std 17.54, range [45.75, 98.25]